Protein AF-A0A956H5C9-F1 (afdb_monomer_lite)

Sequence (224 aa):
MRGRDSRRGVPPVPVLVIAGLATFASACREDPPAQTYDLEALRDPATCAECHPKHYREWLGSMHAYAGEDPVFRAMNQKGQRETEGELGDFCVSCHAPVALALGLTEDLPLKDLDAIYVTETKRSEDTAAAVVAITGIEPTHYPPKDVDGLVARLRRKAGSVSLVVGHSNTIPPLLQGLGVKEAVTIDESAYGDLWVVQAKSDGTATLERRRFGESIERFDPGK

Foldseek 3Di:
DDDDDDDDDDDDDPPPPPPPPPPPPPVVPPPPPDDDDDVVCVVPLVSVCVPPVPVSVVCVPDCLVCLVVDPVLLVVVLVVCVVVVNPCPCVSCCRNVVVCVVLVLPPPDPLVQADAEEFEPDPVRCSVCVSSCSNNVHDYDYDHLVPLLVVLVVVVVPPPGHYHYRHAQVRVQVNCVQLAEPDRDGDDNPDDQKDWDWDRDPVSHIDTDIDGSSRPPPDPPVDD

Structure (mmCIF, N/CA/C/O backbone):
data_AF-A0A956H5C9-F1
#
_entry.id   AF-A0A956H5C9-F1
#
loop_
_atom_site.group_PDB
_atom_site.id
_atom_site.type_symbol
_atom_site.label_atom_id
_atom_site.label_alt_id
_atom_site.label_comp_id
_atom_site.label_asym_id
_atom_site.label_entity_id
_atom_site.label_seq_id
_atom_site.pdbx_PDB_ins_code
_atom_site.Cartn_x
_atom_site.Cartn_y
_atom_site.Cartn_z
_atom_site.occupancy
_atom_site.B_iso_or_equiv
_atom_site.auth_seq_id
_atom_site.auth_comp_id
_atom_site.auth_asym_id
_atom_site.auth_atom_id
_atom_site.pdbx_PDB_model_num
ATOM 1 N N . MET A 1 1 ? 91.504 -59.140 -18.288 1.00 37.91 1 MET A N 1
ATOM 2 C CA . MET A 1 1 ? 91.878 -58.001 -19.160 1.00 37.91 1 MET A CA 1
ATOM 3 C C . MET A 1 1 ? 91.422 -56.713 -18.488 1.00 37.91 1 MET A C 1
ATOM 5 O O . MET A 1 1 ? 90.282 -56.702 -18.065 1.00 37.91 1 MET A O 1
ATOM 9 N N . ARG A 1 2 ? 92.336 -55.728 -18.372 1.00 42.56 2 ARG A N 1
ATOM 10 C CA . ARG A 1 2 ? 92.177 -54.253 -18.236 1.00 42.56 2 ARG A CA 1
ATOM 11 C C . ARG A 1 2 ? 90.963 -53.730 -17.435 1.00 42.56 2 ARG A C 1
ATOM 13 O O . ARG A 1 2 ? 89.838 -54.029 -17.772 1.00 42.56 2 ARG A O 1
ATOM 20 N N . GLY A 1 3 ? 91.078 -52.849 -16.452 1.00 38.62 3 GLY A N 1
ATOM 21 C CA . GLY A 1 3 ? 92.172 -51.996 -16.017 1.00 38.62 3 GLY A CA 1
ATOM 22 C C . GLY A 1 3 ? 91.580 -50.889 -15.135 1.00 38.62 3 GLY A C 1
ATOM 23 O O . GLY A 1 3 ? 90.517 -50.367 -15.437 1.00 38.62 3 GLY A O 1
ATOM 24 N N . ARG A 1 4 ? 92.259 -50.624 -14.015 1.00 46.62 4 ARG A N 1
ATOM 25 C CA . ARG A 1 4 ? 92.519 -49.317 -13.387 1.00 46.62 4 ARG A CA 1
ATOM 26 C C . ARG A 1 4 ? 91.750 -48.128 -14.012 1.00 46.62 4 ARG A C 1
ATOM 28 O O . ARG A 1 4 ? 92.046 -47.807 -15.153 1.00 46.62 4 ARG A O 1
ATOM 35 N N . ASP A 1 5 ? 90.933 -47.398 -13.244 1.00 50.38 5 ASP A N 1
ATOM 36 C CA . ASP A 1 5 ? 91.304 -46.006 -12.946 1.00 50.38 5 ASP A CA 1
ATOM 37 C C . ASP A 1 5 ? 90.595 -45.374 -11.731 1.00 50.38 5 ASP A C 1
ATOM 39 O O . ASP A 1 5 ? 89.395 -45.488 -11.503 1.00 50.38 5 ASP A O 1
ATOM 43 N N . SER A 1 6 ? 91.466 -44.722 -10.972 1.00 56.16 6 SER A N 1
ATOM 44 C CA . SER A 1 6 ? 91.393 -43.673 -9.966 1.00 56.16 6 SER A CA 1
ATOM 45 C C . SER A 1 6 ? 90.049 -43.084 -9.546 1.00 56.16 6 SER A C 1
ATOM 47 O O . SER A 1 6 ? 89.407 -42.300 -10.241 1.00 56.16 6 SER A O 1
ATOM 49 N N . ARG A 1 7 ? 89.813 -43.256 -8.242 1.00 52.59 7 ARG A N 1
ATOM 50 C CA . ARG A 1 7 ? 89.250 -42.228 -7.365 1.00 52.59 7 ARG A CA 1
ATOM 51 C C . ARG A 1 7 ? 90.015 -40.912 -7.572 1.00 52.59 7 ARG A C 1
ATOM 53 O O . ARG A 1 7 ? 91.171 -40.806 -7.168 1.00 52.59 7 ARG A O 1
ATOM 60 N N . ARG A 1 8 ? 89.376 -39.900 -8.157 1.00 56.25 8 ARG A N 1
ATOM 61 C CA . ARG A 1 8 ? 89.769 -38.499 -7.959 1.00 56.25 8 ARG A CA 1
ATOM 62 C C . ARG A 1 8 ? 88.763 -37.886 -6.999 1.00 56.25 8 ARG A C 1
ATOM 64 O O . ARG A 1 8 ? 87.633 -37.599 -7.375 1.00 56.25 8 ARG A O 1
ATOM 71 N N . GLY A 1 9 ? 89.178 -37.770 -5.739 1.00 47.31 9 GLY A N 1
ATOM 72 C CA . GLY A 1 9 ? 88.477 -36.971 -4.747 1.00 47.31 9 GLY A CA 1
ATOM 73 C C . GLY A 1 9 ? 88.513 -35.515 -5.188 1.00 47.31 9 GLY A C 1
ATOM 74 O O . GLY A 1 9 ? 89.578 -34.904 -5.229 1.00 47.31 9 GLY A O 1
ATOM 75 N N . VAL A 1 10 ? 87.353 -34.984 -5.553 1.00 53.28 10 VAL A N 1
ATOM 76 C CA . VAL A 1 10 ? 87.144 -33.541 -5.626 1.00 53.28 10 VAL A CA 1
ATOM 77 C C . VAL A 1 10 ? 87.078 -33.055 -4.172 1.00 53.28 10 VAL A C 1
ATOM 79 O O . VAL A 1 10 ? 86.303 -33.625 -3.399 1.00 53.28 10 VAL A O 1
ATOM 82 N N . PRO A 1 11 ? 87.907 -32.083 -3.750 1.00 54.38 11 PRO A N 1
ATOM 83 C CA . PRO A 1 11 ? 87.802 -31.526 -2.405 1.00 54.38 11 PRO A CA 1
ATOM 84 C C . PRO A 1 11 ? 86.411 -30.899 -2.231 1.00 54.38 11 PRO A C 1
ATOM 86 O O . PRO A 1 11 ? 85.902 -30.309 -3.188 1.00 54.38 11 PRO A O 1
ATOM 89 N N . PRO A 1 12 ? 85.772 -31.005 -1.051 1.00 49.09 12 PRO A N 1
ATOM 90 C CA . PRO A 1 12 ? 84.507 -30.327 -0.830 1.00 49.09 12 PRO A CA 1
ATOM 91 C C . PRO A 1 12 ? 84.744 -28.822 -0.975 1.00 49.09 12 PRO A C 1
ATOM 93 O O . PRO A 1 12 ? 85.471 -28.213 -0.191 1.00 49.09 12 PRO A O 1
ATOM 96 N N . VAL A 1 13 ? 84.155 -28.232 -2.016 1.00 45.91 13 VAL A N 1
ATOM 97 C CA . VAL A 1 13 ? 83.988 -26.782 -2.117 1.00 45.91 13 VAL A CA 1
ATOM 98 C C . VAL A 1 13 ? 83.245 -26.354 -0.849 1.00 45.91 13 VAL A C 1
ATOM 100 O O . VAL A 1 13 ? 82.259 -27.013 -0.502 1.00 45.91 13 VAL A O 1
ATOM 103 N N . PRO A 1 14 ? 83.685 -25.311 -0.125 1.00 41.19 14 PRO A N 1
ATOM 104 C CA . PRO A 1 14 ? 82.928 -24.829 1.015 1.00 41.19 14 PRO A CA 1
ATOM 105 C C . PRO A 1 14 ? 81.574 -24.356 0.486 1.00 41.19 14 PRO A C 1
ATOM 107 O O . PRO A 1 14 ? 81.481 -23.343 -0.205 1.00 41.19 14 PRO A O 1
ATOM 110 N N . VAL A 1 15 ? 80.521 -25.123 0.771 1.00 41.62 15 VAL A N 1
ATOM 111 C CA . VAL A 1 15 ? 79.151 -24.657 0.592 1.00 41.62 15 VAL A CA 1
ATOM 112 C C . VAL A 1 15 ? 78.968 -23.568 1.636 1.00 41.62 15 VAL A C 1
ATOM 114 O O . VAL A 1 15 ? 78.729 -23.836 2.812 1.00 41.62 15 VAL A O 1
ATOM 117 N N . LEU A 1 16 ? 79.153 -22.325 1.205 1.00 36.00 16 LEU A N 1
ATOM 118 C CA . LEU A 1 16 ? 78.705 -21.159 1.936 1.00 36.00 16 LEU A CA 1
ATOM 119 C C . LEU A 1 16 ? 77.176 -21.229 1.961 1.00 36.00 16 LEU A C 1
ATOM 121 O O . LEU A 1 16 ? 76.504 -20.777 1.035 1.00 36.00 16 LEU A O 1
ATOM 125 N N . VAL A 1 17 ? 76.622 -21.848 3.003 1.00 38.56 17 VAL A N 1
ATOM 126 C CA . VAL A 1 17 ? 75.205 -21.708 3.329 1.00 38.56 17 VAL A CA 1
ATOM 127 C C . VAL A 1 17 ? 75.039 -20.274 3.808 1.00 38.56 17 VAL A C 1
ATOM 129 O O . VAL A 1 17 ? 75.209 -19.968 4.986 1.00 38.56 17 VAL A O 1
ATOM 132 N N . ILE A 1 18 ? 74.744 -19.369 2.877 1.00 41.78 18 ILE A N 1
ATOM 133 C CA . ILE A 1 18 ? 74.105 -18.113 3.238 1.00 41.78 18 ILE A CA 1
ATOM 134 C C . ILE A 1 18 ? 72.729 -18.537 3.737 1.00 41.78 18 ILE A C 1
ATOM 136 O O . ILE A 1 18 ? 71.818 -18.785 2.947 1.00 41.78 18 ILE A O 1
ATOM 140 N N . ALA A 1 19 ? 72.592 -18.677 5.054 1.00 44.44 19 ALA A N 1
ATOM 141 C CA . ALA A 1 19 ? 71.299 -18.618 5.706 1.00 44.44 19 ALA A CA 1
ATOM 142 C C . ALA A 1 19 ? 70.790 -17.189 5.502 1.00 44.44 19 ALA A C 1
ATOM 144 O O . ALA A 1 19 ? 70.877 -16.334 6.379 1.00 44.44 19 ALA A O 1
ATOM 145 N N . GLY A 1 20 ? 70.311 -16.909 4.290 1.00 39.03 20 GLY A N 1
ATOM 146 C CA . GLY A 1 20 ? 69.354 -15.851 4.099 1.00 39.03 20 GLY A CA 1
ATOM 147 C C . GLY A 1 20 ? 68.189 -16.271 4.965 1.00 39.03 20 GLY A C 1
ATOM 148 O O . GLY A 1 20 ? 67.493 -17.232 4.637 1.00 39.03 20 GLY A O 1
ATOM 149 N N . LEU A 1 21 ? 68.022 -15.594 6.100 1.00 49.75 21 LEU A N 1
ATOM 150 C CA . LEU A 1 21 ? 66.717 -15.470 6.713 1.00 49.75 21 LEU A CA 1
ATOM 151 C C . LEU A 1 21 ? 65.856 -14.837 5.614 1.00 49.75 21 LEU A C 1
ATOM 153 O O . LEU A 1 21 ? 65.756 -13.619 5.500 1.00 49.75 21 LEU A O 1
ATOM 157 N N . ALA A 1 22 ? 65.308 -15.672 4.729 1.00 45.28 22 ALA A N 1
ATOM 158 C CA . ALA A 1 22 ? 64.101 -15.341 4.025 1.00 45.28 22 ALA A CA 1
ATOM 159 C C . ALA A 1 22 ? 63.103 -15.214 5.161 1.00 45.28 22 ALA A C 1
ATOM 161 O O . ALA A 1 22 ? 62.527 -16.194 5.636 1.00 45.28 22 ALA A O 1
ATOM 162 N N . THR A 1 23 ? 62.995 -13.995 5.676 1.00 47.38 23 THR A N 1
ATOM 163 C CA . THR A 1 23 ? 61.780 -13.528 6.289 1.00 47.38 23 THR A CA 1
ATOM 164 C C . THR A 1 23 ? 60.716 -13.801 5.239 1.00 47.38 23 THR A C 1
ATOM 166 O O . THR A 1 23 ? 60.422 -12.982 4.373 1.00 47.38 23 THR A O 1
ATOM 169 N N . PHE A 1 24 ? 60.116 -14.988 5.311 1.00 49.75 24 PHE A N 1
ATOM 170 C CA . PHE A 1 24 ? 58.709 -15.121 5.024 1.00 49.75 24 PHE A CA 1
ATOM 171 C C . PHE A 1 24 ? 58.045 -14.226 6.067 1.00 49.75 24 PHE A C 1
ATOM 173 O O . PHE A 1 24 ? 57.535 -14.678 7.088 1.00 49.75 24 PHE A O 1
ATOM 180 N N . ALA A 1 25 ? 58.097 -12.913 5.820 1.00 49.56 25 ALA A N 1
ATOM 181 C CA . ALA A 1 25 ? 56.977 -12.072 6.115 1.00 49.56 25 ALA A CA 1
ATOM 182 C C . ALA A 1 25 ? 55.847 -12.776 5.374 1.00 49.56 25 ALA A C 1
ATOM 184 O O . ALA A 1 25 ? 55.668 -12.620 4.166 1.00 49.56 25 ALA A O 1
ATOM 185 N N . SER A 1 26 ? 55.152 -13.653 6.098 1.00 56.75 26 SER A N 1
ATOM 186 C CA . SER A 1 26 ? 53.736 -13.832 5.894 1.00 56.75 26 SER A CA 1
ATOM 187 C C . SER A 1 26 ? 53.207 -12.415 5.993 1.00 56.75 26 SER A C 1
ATOM 189 O O . SER A 1 26 ? 52.931 -11.921 7.082 1.00 56.75 26 SER A O 1
ATOM 191 N N . ALA A 1 27 ? 53.224 -11.703 4.866 1.00 53.88 27 ALA A N 1
ATOM 192 C CA . ALA A 1 27 ? 52.379 -10.562 4.682 1.00 53.88 27 ALA A CA 1
ATOM 193 C C . ALA A 1 27 ? 51.013 -11.176 4.913 1.00 53.88 27 ALA A C 1
ATOM 195 O O . ALA A 1 27 ? 50.514 -11.919 4.065 1.00 53.88 27 ALA A O 1
ATOM 196 N N . CYS A 1 28 ? 50.499 -11.007 6.131 1.00 51.31 28 CYS A N 1
ATOM 197 C CA . CYS A 1 28 ? 49.092 -11.147 6.390 1.00 51.31 28 CYS A CA 1
ATOM 198 C C . CYS A 1 28 ? 48.473 -10.293 5.293 1.00 51.31 28 CYS A C 1
ATOM 200 O O . CYS A 1 28 ? 48.598 -9.070 5.318 1.00 51.31 28 CYS A O 1
ATOM 202 N N . ARG A 1 29 ? 47.953 -10.938 4.244 1.00 56.44 29 ARG A N 1
ATOM 203 C CA . ARG A 1 29 ? 46.980 -10.269 3.406 1.00 56.44 29 ARG A CA 1
ATOM 204 C C . ARG A 1 29 ? 45.884 -9.975 4.400 1.00 56.44 29 ARG A C 1
ATOM 206 O O . ARG A 1 29 ? 45.246 -10.903 4.884 1.00 56.44 29 ARG A O 1
ATOM 213 N N . GLU A 1 30 ? 45.794 -8.717 4.807 1.00 58.41 30 GLU A N 1
ATOM 214 C CA . GLU A 1 30 ? 44.562 -8.223 5.380 1.00 58.41 30 GLU A CA 1
ATOM 215 C C . GLU A 1 30 ? 43.504 -8.614 4.358 1.00 58.41 30 GLU A C 1
ATOM 217 O O . GLU A 1 30 ? 43.587 -8.219 3.187 1.00 58.41 30 GLU A O 1
ATOM 222 N N . ASP A 1 31 ? 42.607 -9.515 4.761 1.00 57.94 31 ASP A N 1
ATOM 223 C CA . ASP A 1 31 ? 41.421 -9.764 3.967 1.00 57.94 31 ASP A CA 1
ATOM 224 C C . ASP A 1 31 ? 40.807 -8.387 3.702 1.00 57.94 31 ASP A C 1
ATOM 226 O O . ASP A 1 31 ? 40.751 -7.560 4.626 1.00 57.94 31 ASP A O 1
ATOM 230 N N . PRO A 1 32 ? 40.437 -8.083 2.446 1.00 59.91 32 PRO A N 1
ATOM 231 C CA . PRO A 1 32 ? 39.802 -6.813 2.152 1.00 59.91 32 PRO A CA 1
ATOM 232 C C . PRO A 1 32 ? 38.651 -6.627 3.145 1.00 59.91 32 PRO A C 1
ATOM 234 O O . PRO A 1 32 ? 37.965 -7.609 3.454 1.00 59.91 32 PRO A O 1
ATOM 237 N N . PRO A 1 33 ? 38.468 -5.410 3.690 1.00 59.25 33 PRO A N 1
ATOM 238 C CA . PRO A 1 33 ? 37.453 -5.173 4.701 1.00 59.25 33 PRO A CA 1
ATOM 239 C C . PRO A 1 33 ? 36.128 -5.732 4.192 1.00 59.25 33 PRO A C 1
ATOM 241 O O . PRO A 1 33 ? 35.731 -5.440 3.060 1.00 59.25 33 PRO A O 1
ATOM 244 N N . ALA A 1 34 ? 35.496 -6.586 5.003 1.00 60.66 34 ALA A N 1
ATOM 245 C CA . ALA A 1 34 ? 34.201 -7.151 4.667 1.00 60.66 34 ALA A CA 1
ATOM 246 C C . ALA A 1 34 ? 33.278 -5.997 4.273 1.00 60.66 34 ALA A C 1
ATOM 248 O O . ALA A 1 34 ? 33.164 -5.021 5.017 1.00 60.66 34 ALA A O 1
ATOM 249 N N . GLN A 1 35 ? 32.679 -6.074 3.085 1.00 62.09 35 GLN A N 1
ATOM 250 C CA . GLN A 1 35 ? 31.743 -5.043 2.670 1.00 62.09 35 GLN A CA 1
ATOM 251 C C . GLN A 1 35 ? 30.555 -5.066 3.627 1.00 62.09 35 GLN A C 1
ATOM 253 O O . GLN A 1 35 ? 29.806 -6.038 3.703 1.00 62.09 35 GLN A O 1
ATOM 258 N N . THR A 1 36 ? 30.439 -4.001 4.410 1.00 60.41 36 THR A N 1
ATOM 259 C CA . THR A 1 36 ? 29.330 -3.784 5.326 1.00 60.41 36 THR A CA 1
ATOM 260 C C . THR A 1 36 ? 28.266 -3.002 4.579 1.00 60.41 36 THR A C 1
ATOM 262 O O . THR A 1 36 ? 28.460 -1.824 4.279 1.00 60.41 36 THR A O 1
ATOM 265 N N . TYR A 1 37 ? 27.158 -3.661 4.274 1.00 61.75 37 TYR A N 1
ATOM 266 C CA . TYR A 1 37 ? 25.945 -2.999 3.819 1.00 61.75 37 TYR A CA 1
ATOM 267 C C . TYR A 1 37 ? 25.136 -2.561 5.040 1.00 61.75 37 TYR A C 1
ATOM 269 O O . TYR A 1 37 ? 25.151 -3.240 6.073 1.00 61.75 37 TYR A O 1
ATOM 277 N N . ASP A 1 38 ? 24.446 -1.427 4.940 1.00 66.06 38 ASP A N 1
ATOM 278 C CA . ASP A 1 38 ? 23.389 -1.133 5.900 1.00 66.06 38 ASP A CA 1
ATOM 279 C C . ASP A 1 38 ? 22.191 -2.073 5.662 1.00 66.06 38 ASP A C 1
ATOM 281 O O . ASP A 1 38 ? 22.095 -2.767 4.644 1.00 66.06 38 ASP A O 1
ATOM 285 N N . LEU A 1 39 ? 21.288 -2.147 6.640 1.00 57.81 39 LEU A N 1
ATOM 286 C CA . LEU A 1 39 ? 20.108 -3.010 6.544 1.00 57.81 39 LEU A CA 1
ATOM 287 C C . LEU A 1 39 ? 19.220 -2.653 5.345 1.00 57.81 39 LEU A C 1
ATOM 289 O O . LEU A 1 39 ? 18.546 -3.537 4.828 1.00 57.81 39 LEU A O 1
ATOM 293 N N . GLU A 1 40 ? 19.232 -1.396 4.897 1.00 60.69 40 GLU A N 1
ATOM 294 C CA . GLU A 1 40 ? 18.451 -0.944 3.746 1.00 60.69 40 GLU A CA 1
ATOM 295 C C . GLU A 1 40 ? 18.981 -1.523 2.441 1.00 60.69 40 GLU A C 1
ATOM 297 O O . GLU A 1 40 ? 18.225 -2.090 1.654 1.00 60.69 40 GLU A O 1
ATOM 302 N N . ALA A 1 41 ? 20.292 -1.480 2.236 1.00 62.88 41 ALA A N 1
ATOM 303 C CA . ALA A 1 41 ? 20.913 -2.072 1.068 1.00 62.88 41 ALA A CA 1
ATOM 304 C C . ALA A 1 41 ? 20.694 -3.594 1.017 1.00 62.88 41 ALA A C 1
ATOM 306 O O . ALA A 1 41 ? 20.566 -4.153 -0.067 1.00 62.88 41 ALA A O 1
ATOM 307 N N . LEU A 1 42 ? 20.560 -4.271 2.163 1.00 64.50 42 LEU A N 1
ATOM 308 C CA . LEU A 1 42 ? 20.265 -5.709 2.226 1.00 64.50 42 LEU A CA 1
ATOM 309 C C . LEU A 1 42 ? 18.790 -6.072 1.971 1.00 64.50 42 LEU A C 1
ATOM 311 O O . LEU A 1 42 ? 18.477 -7.258 1.855 1.00 64.50 42 LEU A O 1
ATOM 315 N N . ARG A 1 43 ? 17.883 -5.090 1.881 1.00 65.06 43 ARG A N 1
ATOM 316 C CA . ARG A 1 43 ? 16.463 -5.316 1.555 1.00 65.06 43 ARG A CA 1
ATOM 317 C C . ARG A 1 43 ? 16.211 -5.464 0.061 1.00 65.06 43 ARG A C 1
ATOM 319 O O . ARG A 1 43 ? 15.228 -6.099 -0.311 1.00 65.06 43 ARG A O 1
ATOM 326 N N . ASP A 1 44 ? 17.076 -4.906 -0.785 1.00 73.50 44 ASP A N 1
ATOM 327 C CA . ASP A 1 44 ? 17.044 -5.183 -2.218 1.00 73.50 44 ASP A CA 1
ATOM 328 C C . ASP A 1 44 ? 17.784 -6.503 -2.491 1.00 73.50 44 ASP A C 1
ATOM 330 O O . ASP A 1 44 ? 19.009 -6.570 -2.345 1.00 73.50 44 ASP A O 1
ATOM 334 N N . PRO A 1 45 ? 17.088 -7.576 -2.907 1.00 72.88 45 PRO A N 1
ATOM 335 C CA . PRO A 1 45 ? 17.753 -8.832 -3.219 1.00 72.88 45 PRO A CA 1
ATOM 336 C C . PRO A 1 45 ? 18.741 -8.700 -4.392 1.00 72.88 45 PRO A C 1
ATOM 338 O O . PRO A 1 45 ? 19.634 -9.540 -4.514 1.00 72.88 45 PRO A O 1
ATOM 341 N N . ALA A 1 46 ? 18.640 -7.665 -5.239 1.00 81.00 46 ALA A N 1
ATOM 342 C CA . ALA A 1 46 ? 19.630 -7.385 -6.279 1.00 81.00 46 ALA A CA 1
ATOM 343 C C . ALA A 1 46 ? 21.010 -7.029 -5.698 1.00 81.00 46 ALA A C 1
ATOM 345 O O . ALA A 1 46 ? 22.020 -7.398 -6.299 1.00 81.00 46 ALA A O 1
ATOM 346 N N . THR A 1 47 ? 21.080 -6.441 -4.498 1.00 82.06 47 THR A N 1
ATOM 347 C CA . THR A 1 47 ? 22.341 -6.206 -3.772 1.00 82.06 47 THR A CA 1
ATOM 348 C C . THR A 1 47 ? 23.085 -7.516 -3.519 1.00 82.06 47 THR A C 1
ATOM 350 O O . THR A 1 47 ? 24.308 -7.594 -3.639 1.00 82.06 47 THR A O 1
ATOM 353 N N . CYS A 1 48 ? 22.360 -8.609 -3.257 1.00 76.94 48 CYS A N 1
ATOM 354 C CA . CYS A 1 48 ? 22.967 -9.927 -3.083 1.00 76.94 48 CYS A CA 1
ATOM 355 C C . CYS A 1 48 ? 23.673 -10.422 -4.356 1.00 76.94 48 CYS A C 1
ATOM 357 O O . CYS A 1 48 ? 24.579 -11.252 -4.266 1.00 76.94 48 CYS A O 1
ATOM 359 N N . ALA A 1 49 ? 23.293 -9.937 -5.542 1.00 81.88 49 ALA A N 1
ATOM 360 C CA . ALA A 1 49 ? 23.912 -10.325 -6.805 1.00 81.88 49 ALA A CA 1
ATOM 361 C C . ALA A 1 49 ? 25.329 -9.756 -6.982 1.00 81.88 49 ALA A C 1
ATOM 363 O O . ALA A 1 49 ? 26.101 -10.326 -7.755 1.00 81.88 49 ALA A O 1
ATOM 364 N N . GLU A 1 50 ? 25.687 -8.691 -6.256 1.00 84.12 50 GLU A N 1
ATOM 365 C CA . GLU A 1 50 ? 27.017 -8.070 -6.307 1.00 84.12 50 GLU A CA 1
ATOM 366 C C . GLU A 1 50 ? 28.106 -9.039 -5.819 1.00 84.12 50 GLU A C 1
ATOM 368 O O . GLU A 1 50 ? 29.149 -9.184 -6.457 1.00 84.12 50 GLU A O 1
ATOM 373 N N . CYS A 1 51 ? 27.818 -9.780 -4.742 1.00 81.81 51 CYS A N 1
ATOM 374 C CA . CYS A 1 51 ? 28.728 -10.769 -4.151 1.00 81.81 51 CYS A CA 1
ATOM 375 C C . CYS A 1 51 ? 28.338 -12.227 -4.464 1.00 81.81 51 CYS A C 1
ATOM 377 O O . CYS A 1 51 ? 29.202 -13.103 -4.557 1.00 81.81 51 CYS A O 1
ATOM 379 N N . HIS A 1 52 ? 27.047 -12.520 -4.657 1.00 84.94 52 HIS A N 1
ATOM 380 C CA . HIS A 1 52 ? 26.514 -13.878 -4.827 1.00 84.94 52 HIS A CA 1
ATOM 381 C C . HIS A 1 52 ? 25.624 -14.038 -6.081 1.00 84.94 52 HIS A C 1
ATOM 383 O O . HIS A 1 52 ? 24.486 -14.508 -5.992 1.00 84.94 52 HIS A O 1
ATOM 389 N N . PRO A 1 53 ? 26.142 -13.768 -7.296 1.00 79.81 53 PRO A N 1
ATOM 390 C CA . PRO A 1 53 ? 25.349 -13.742 -8.535 1.00 79.81 53 PRO A CA 1
ATOM 391 C C . PRO A 1 53 ? 24.786 -15.106 -8.960 1.00 79.81 53 PRO A C 1
ATOM 393 O O . PRO A 1 53 ? 23.857 -15.189 -9.768 1.00 79.81 53 PRO A O 1
ATOM 396 N N . LYS A 1 54 ? 25.374 -16.206 -8.474 1.00 75.38 54 LYS A N 1
ATOM 397 C CA . LYS A 1 54 ? 24.848 -17.558 -8.698 1.00 75.38 54 LYS A CA 1
ATOM 398 C C . LYS A 1 54 ? 23.652 -17.833 -7.784 1.00 75.38 54 LYS A C 1
ATOM 400 O O . LYS A 1 54 ? 22.599 -18.193 -8.295 1.00 75.38 54 LYS A O 1
ATOM 405 N N . HIS A 1 55 ? 23.799 -17.598 -6.479 1.00 72.31 55 HIS A N 1
ATOM 406 C CA . HIS A 1 55 ? 22.728 -17.807 -5.501 1.00 72.31 55 HIS A CA 1
ATOM 407 C C . HIS A 1 55 ? 21.539 -16.891 -5.756 1.00 72.31 55 HIS A C 1
ATOM 409 O O . HIS A 1 55 ? 20.407 -17.356 -5.718 1.00 72.31 55 HIS A O 1
ATOM 415 N N . TYR A 1 56 ? 21.790 -15.628 -6.108 1.00 78.12 56 TYR A N 1
ATOM 416 C CA . TYR A 1 56 ? 20.732 -14.707 -6.504 1.00 78.12 56 TYR A CA 1
ATOM 417 C C . TYR A 1 56 ? 19.915 -15.250 -7.685 1.00 78.12 56 TYR A C 1
ATOM 419 O O . TYR A 1 56 ? 18.695 -15.287 -7.608 1.00 78.12 56 TYR A O 1
ATOM 427 N N . ARG A 1 57 ? 20.562 -15.752 -8.748 1.00 72.19 57 ARG A N 1
ATOM 428 C CA . ARG A 1 57 ? 19.848 -16.346 -9.895 1.00 72.19 57 ARG A CA 1
ATOM 429 C C . ARG A 1 57 ? 19.092 -17.623 -9.542 1.00 72.19 57 ARG A C 1
ATOM 431 O O . ARG A 1 57 ? 17.997 -17.830 -10.052 1.00 72.19 57 ARG A O 1
ATOM 438 N N . GLU A 1 58 ? 19.677 -18.483 -8.713 1.00 61.88 58 GLU A N 1
ATOM 439 C CA . GLU A 1 58 ? 19.028 -19.717 -8.252 1.00 61.88 58 GLU A CA 1
ATOM 440 C C . GLU A 1 58 ? 17.795 -19.409 -7.395 1.00 61.88 58 GLU A C 1
ATOM 442 O O . GLU A 1 58 ? 16.745 -20.016 -7.591 1.00 61.88 58 GLU A O 1
ATOM 447 N N . TRP A 1 59 ? 17.902 -18.430 -6.495 1.00 76.62 59 TRP A N 1
ATOM 448 C CA . TRP A 1 59 ? 16.795 -17.953 -5.677 1.00 76.62 59 TRP A CA 1
ATOM 449 C C . TRP A 1 59 ? 15.715 -17.279 -6.530 1.00 76.62 59 TRP A C 1
ATOM 451 O O . TRP A 1 59 ? 14.563 -17.702 -6.462 1.00 76.62 59 TRP A O 1
ATOM 461 N N . LEU A 1 60 ? 16.091 -16.318 -7.384 1.00 77.38 60 LEU A N 1
ATOM 462 C CA . LEU A 1 60 ? 15.187 -15.577 -8.272 1.00 77.38 60 LEU A CA 1
ATOM 463 C C . LEU A 1 60 ? 14.418 -16.508 -9.218 1.00 77.38 60 LEU A C 1
ATOM 465 O O . LEU A 1 60 ? 13.261 -16.261 -9.520 1.00 77.38 60 LEU A O 1
ATOM 469 N N . GLY A 1 61 ? 15.041 -17.595 -9.679 1.00 67.31 61 GLY A N 1
ATOM 470 C CA . GLY A 1 61 ? 14.391 -18.604 -10.519 1.00 67.31 61 GLY A CA 1
ATOM 471 C C . GLY A 1 61 ? 13.539 -19.625 -9.756 1.00 67.31 61 GLY A C 1
ATOM 472 O O . GLY A 1 61 ? 13.009 -20.548 -10.374 1.00 67.31 61 GLY A O 1
ATOM 473 N N . SER A 1 62 ? 13.433 -19.515 -8.430 1.00 68.88 62 SER A N 1
ATOM 474 C CA . SER A 1 62 ? 12.706 -20.459 -7.582 1.00 68.88 62 SER A CA 1
ATOM 475 C C . SER A 1 62 ? 11.369 -19.897 -7.110 1.00 68.88 62 SER A C 1
ATOM 477 O O . SER A 1 62 ? 11.191 -18.690 -6.974 1.00 68.88 62 SER A O 1
ATOM 479 N N . MET A 1 63 ? 10.451 -20.788 -6.734 1.00 61.06 63 MET A N 1
ATOM 480 C CA . MET A 1 63 ? 9.192 -20.386 -6.098 1.00 61.06 63 MET A CA 1
ATOM 481 C C . MET A 1 63 ? 9.395 -19.679 -4.748 1.00 61.06 63 MET A C 1
ATOM 483 O O . MET A 1 63 ? 8.504 -18.958 -4.316 1.00 61.06 63 MET A O 1
ATOM 487 N N . HIS A 1 64 ? 10.555 -19.836 -4.093 1.00 64.31 64 HIS A N 1
ATOM 488 C CA . HIS A 1 64 ? 10.844 -19.162 -2.823 1.00 64.31 64 HIS A CA 1
ATOM 489 C C . HIS A 1 64 ? 10.961 -17.642 -2.975 1.00 64.31 64 HIS A C 1
ATOM 491 O O . HIS A 1 64 ? 10.555 -16.926 -2.065 1.00 64.31 64 HIS A O 1
ATOM 497 N N . ALA A 1 65 ? 11.461 -17.140 -4.110 1.00 66.94 65 ALA A N 1
ATOM 498 C CA . ALA A 1 65 ? 11.526 -15.698 -4.365 1.00 66.94 65 ALA A CA 1
ATOM 499 C C . ALA A 1 65 ? 10.137 -15.059 -4.508 1.00 66.94 65 ALA A C 1
ATOM 501 O O . ALA A 1 65 ? 9.973 -13.877 -4.232 1.00 66.94 65 ALA A O 1
ATOM 502 N N . TYR A 1 66 ? 9.136 -15.859 -4.882 1.00 66.94 66 TYR A N 1
ATOM 503 C CA . TYR A 1 66 ? 7.761 -15.421 -5.117 1.00 66.94 66 TYR A CA 1
ATOM 504 C C . TYR A 1 66 ? 6.790 -15.906 -4.034 1.00 66.94 66 TYR A C 1
ATOM 506 O O . TYR A 1 66 ? 5.584 -15.710 -4.153 1.00 66.94 66 TYR A O 1
ATOM 514 N N . ALA A 1 67 ? 7.282 -16.547 -2.970 1.00 67.19 67 ALA A N 1
ATOM 515 C CA . ALA A 1 67 ? 6.447 -17.277 -2.016 1.00 67.19 67 ALA A CA 1
ATOM 516 C C . ALA A 1 67 ? 5.456 -16.387 -1.247 1.00 67.19 67 ALA A C 1
ATOM 518 O O . ALA A 1 67 ? 4.408 -16.879 -0.832 1.00 67.19 67 ALA A O 1
ATOM 519 N N . GLY A 1 68 ? 5.774 -15.102 -1.056 1.00 68.19 68 GLY A N 1
ATOM 520 C CA . GLY A 1 68 ? 4.861 -14.112 -0.472 1.00 68.19 68 GLY A CA 1
ATOM 521 C C . GLY A 1 68 ? 3.912 -13.455 -1.486 1.00 68.19 68 GLY A C 1
ATOM 522 O O . GLY A 1 68 ? 2.869 -12.928 -1.100 1.00 68.19 68 GLY A O 1
ATOM 523 N N . GLU A 1 69 ? 4.245 -13.503 -2.778 1.00 65.62 69 GLU A N 1
ATOM 524 C CA . GLU A 1 69 ? 3.473 -12.884 -3.865 1.00 65.62 69 GLU A CA 1
ATOM 525 C C . GLU A 1 69 ? 2.549 -13.874 -4.584 1.00 65.62 69 GLU A C 1
ATOM 527 O O . GLU A 1 69 ? 1.614 -13.459 -5.271 1.00 65.62 69 GLU A O 1
ATOM 532 N N . ASP A 1 70 ? 2.782 -15.175 -4.398 1.00 73.56 70 ASP A N 1
ATOM 533 C CA . ASP A 1 70 ? 2.013 -16.242 -5.022 1.00 73.56 70 ASP A CA 1
ATOM 534 C C . ASP A 1 70 ? 0.503 -16.103 -4.720 1.00 73.56 70 ASP A C 1
ATOM 536 O O . ASP A 1 70 ? 0.088 -16.033 -3.556 1.00 73.56 70 ASP A O 1
ATOM 540 N N . PRO A 1 71 ? -0.359 -16.069 -5.754 1.00 63.59 71 PRO A N 1
ATOM 541 C CA . PRO A 1 71 ? -1.785 -15.814 -5.574 1.00 63.59 71 PRO A CA 1
ATOM 542 C C . PRO A 1 71 ? -2.500 -16.929 -4.800 1.00 63.59 71 PRO A C 1
ATOM 544 O O . PRO A 1 71 ? -3.502 -16.658 -4.134 1.00 63.59 71 PRO A O 1
ATOM 547 N N . VAL A 1 72 ? -1.999 -18.168 -4.848 1.00 74.62 72 VAL A N 1
ATOM 548 C CA . VAL A 1 72 ? -2.564 -19.287 -4.085 1.00 74.62 72 VAL A CA 1
ATOM 549 C C . VAL A 1 72 ? -2.227 -19.123 -2.609 1.00 74.62 72 VAL A C 1
ATOM 551 O O . VAL A 1 72 ? -3.131 -19.194 -1.776 1.00 74.62 72 VAL A O 1
ATOM 554 N N . PHE A 1 73 ? -0.971 -18.821 -2.275 1.00 77.75 73 PHE A N 1
ATOM 555 C CA . PHE A 1 73 ? -0.557 -18.515 -0.908 1.00 77.75 73 PHE A CA 1
ATOM 556 C C . PHE A 1 73 ? -1.385 -17.370 -0.327 1.00 77.75 73 PHE A C 1
ATOM 558 O O . PHE A 1 73 ? -1.940 -17.507 0.764 1.00 77.75 73 PHE A O 1
ATOM 565 N N . ARG A 1 74 ? -1.543 -16.270 -1.072 1.00 74.56 74 ARG A N 1
ATOM 566 C CA . ARG A 1 74 ? -2.333 -15.118 -0.614 1.00 74.56 74 ARG A CA 1
ATOM 567 C C . ARG A 1 74 ? -3.779 -15.509 -0.337 1.00 74.56 74 ARG A C 1
ATOM 569 O O . ARG A 1 74 ? -4.279 -15.208 0.743 1.00 74.56 74 ARG A O 1
ATOM 576 N N . ALA A 1 75 ? -4.427 -16.230 -1.251 1.00 69.00 75 ALA A N 1
ATOM 577 C CA . ALA A 1 75 ? -5.804 -16.685 -1.065 1.00 69.00 75 ALA A CA 1
ATOM 578 C C . ALA A 1 75 ? -5.958 -17.653 0.123 1.00 69.00 75 ALA A C 1
ATOM 580 O O . ALA A 1 75 ? -6.947 -17.580 0.856 1.00 69.00 75 ALA A O 1
ATOM 581 N N . MET A 1 76 ? -4.989 -18.548 0.336 1.00 76.00 76 MET A N 1
ATOM 582 C CA . MET A 1 76 ? -5.006 -19.514 1.438 1.00 76.00 76 MET A CA 1
ATOM 583 C C . MET A 1 76 ? -4.736 -18.859 2.789 1.00 76.00 76 MET A C 1
ATOM 585 O O . MET A 1 76 ? -5.479 -19.127 3.729 1.00 76.00 76 MET A O 1
ATOM 589 N N . ASN A 1 77 ? -3.747 -17.966 2.880 1.00 76.56 77 ASN A N 1
ATOM 590 C CA . ASN A 1 77 ? -3.499 -17.182 4.087 1.00 76.56 77 ASN A CA 1
ATOM 591 C C . ASN A 1 77 ? -4.754 -16.374 4.439 1.00 76.56 77 ASN A C 1
ATOM 593 O O . ASN A 1 77 ? -5.270 -16.475 5.542 1.00 76.56 77 ASN A O 1
ATOM 597 N N . GLN A 1 78 ? -5.337 -15.681 3.458 1.00 74.19 78 GLN A N 1
ATOM 598 C CA . GLN A 1 78 ? -6.571 -14.915 3.625 1.00 74.19 78 GLN A CA 1
ATOM 599 C C . GLN A 1 78 ? -7.746 -15.777 4.111 1.00 74.19 78 GLN A C 1
ATOM 601 O O . GLN A 1 78 ? -8.503 -15.368 4.989 1.00 74.19 78 GLN A O 1
ATOM 606 N N . LYS A 1 79 ? -7.922 -16.974 3.540 1.00 76.00 79 LYS A N 1
ATOM 607 C CA . LYS A 1 79 ? -8.943 -17.928 3.985 1.00 76.00 79 LYS A CA 1
ATOM 608 C C . LYS A 1 79 ? -8.691 -18.379 5.420 1.00 76.00 79 LYS A C 1
ATOM 610 O O . LYS A 1 79 ? -9.634 -18.362 6.200 1.00 76.00 79 LYS A O 1
ATOM 615 N N . GLY A 1 80 ? -7.450 -18.723 5.752 1.00 76.44 80 GLY A N 1
ATOM 616 C CA . GLY A 1 80 ? -7.051 -19.116 7.096 1.00 76.44 80 GLY A CA 1
ATOM 617 C C . GLY A 1 80 ? -7.364 -18.029 8.120 1.00 76.44 80 GLY A C 1
ATOM 618 O O . GLY A 1 80 ? -8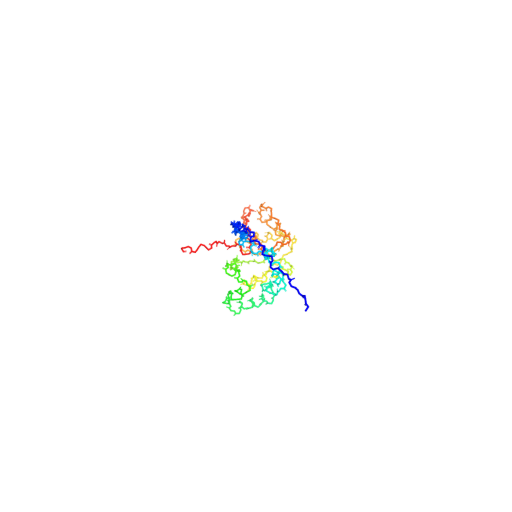.077 -18.304 9.074 1.00 76.44 80 GLY A O 1
ATOM 619 N N . GLN A 1 81 ? -6.966 -16.781 7.854 1.00 80.19 81 GLN A N 1
ATOM 620 C CA . GLN A 1 81 ? -7.280 -15.648 8.733 1.00 80.19 81 GLN A CA 1
ATOM 621 C C . GLN A 1 81 ? -8.791 -15.487 8.958 1.00 80.19 81 GLN A C 1
ATOM 623 O O . GLN A 1 81 ? -9.219 -15.247 10.083 1.00 80.19 81 GLN A O 1
ATOM 628 N N . ARG A 1 82 ? -9.619 -15.652 7.915 1.00 76.38 82 ARG A N 1
ATOM 629 C CA . ARG A 1 82 ? -11.085 -15.575 8.052 1.00 76.38 82 ARG A CA 1
ATOM 630 C C . ARG A 1 82 ? -11.666 -16.716 8.883 1.00 76.38 82 ARG A C 1
ATOM 632 O O . ARG A 1 82 ? -12.580 -16.484 9.661 1.00 76.38 82 ARG A O 1
ATOM 639 N N . GLU A 1 83 ? -11.188 -17.939 8.681 1.00 84.31 83 GLU A N 1
ATOM 640 C CA . GLU A 1 83 ? -11.730 -19.129 9.353 1.00 84.31 83 GLU A CA 1
ATOM 641 C C . GLU A 1 83 ? -11.305 -19.239 10.814 1.00 84.31 83 GLU A C 1
ATOM 643 O O . GLU A 1 83 ? -11.995 -19.886 11.596 1.00 84.31 83 GLU A O 1
ATOM 648 N N . THR A 1 84 ? -10.198 -18.598 11.183 1.00 79.19 84 THR A N 1
ATOM 649 C CA . THR A 1 84 ? -9.699 -18.553 12.560 1.00 79.19 84 THR A CA 1
ATOM 650 C C . THR A 1 84 ? -9.984 -17.223 13.250 1.00 79.19 84 THR A C 1
ATOM 652 O O . THR A 1 84 ? -9.401 -16.967 14.293 1.00 79.19 84 THR A O 1
ATOM 655 N N . GLU A 1 85 ? -10.756 -16.323 12.635 1.00 76.38 85 GLU A N 1
ATOM 656 C CA . GLU A 1 85 ? -11.003 -14.974 13.171 1.00 76.38 85 GLU A CA 1
ATOM 657 C C . GLU A 1 85 ? -9.704 -14.217 13.535 1.00 76.38 85 GLU A C 1
ATOM 659 O O . GLU A 1 85 ? -9.622 -13.495 14.524 1.00 76.38 85 GLU A O 1
ATOM 664 N N . GLY A 1 86 ? -8.655 -14.400 12.728 1.00 69.69 86 GLY A N 1
ATOM 665 C CA . GLY A 1 86 ? -7.339 -13.793 12.938 1.00 69.69 86 GLY A CA 1
ATOM 666 C C . GLY A 1 86 ? -6.413 -14.529 13.914 1.00 69.69 86 GLY A C 1
ATOM 667 O O . GLY A 1 86 ? -5.246 -14.159 14.004 1.00 69.69 86 GLY A O 1
ATOM 668 N N . GLU A 1 87 ? -6.856 -15.595 14.594 1.00 78.12 87 GLU A N 1
ATOM 669 C CA . GLU A 1 87 ? -5.988 -16.378 15.498 1.00 78.12 87 GLU A CA 1
ATOM 670 C C . GLU A 1 87 ? -4.816 -17.068 14.781 1.00 78.12 87 GLU A C 1
ATOM 672 O O . GLU A 1 87 ? -3.799 -17.366 15.407 1.00 78.12 87 GLU A O 1
ATOM 677 N N . LEU A 1 88 ? -4.920 -17.296 13.464 1.00 76.81 88 LEU A N 1
ATOM 678 C CA . LEU A 1 88 ? -3.816 -17.795 12.644 1.00 76.81 88 LEU A CA 1
ATOM 679 C C . LEU A 1 88 ? -2.593 -16.865 12.708 1.00 76.81 88 LEU A C 1
ATOM 681 O O . LEU A 1 88 ? -1.460 -17.347 12.611 1.00 76.81 88 LEU A O 1
ATOM 685 N N . GLY A 1 89 ? -2.819 -15.558 12.885 1.00 76.19 89 GLY A N 1
ATOM 686 C CA . GLY A 1 89 ? -1.782 -14.552 13.092 1.00 76.19 89 GLY A CA 1
ATOM 687 C C . GLY A 1 89 ? -0.657 -14.663 12.069 1.00 76.19 89 GLY A C 1
ATOM 688 O O . GLY A 1 89 ? -0.896 -14.837 10.871 1.00 76.19 89 GLY A O 1
ATOM 689 N N . ASP A 1 90 ? 0.579 -14.638 12.558 1.00 75.81 90 ASP A N 1
ATOM 690 C CA . ASP A 1 90 ? 1.765 -14.646 11.706 1.00 75.81 90 ASP A CA 1
ATOM 691 C C . ASP A 1 90 ? 2.276 -16.040 11.324 1.00 75.81 90 ASP A C 1
ATOM 693 O O . ASP A 1 90 ? 3.343 -16.173 10.721 1.00 75.81 90 ASP A O 1
ATOM 697 N N . PHE A 1 91 ? 1.532 -17.105 11.638 1.00 82.56 91 PHE A N 1
ATOM 698 C CA . PHE A 1 91 ? 1.989 -18.480 11.432 1.00 82.56 91 PHE A CA 1
ATOM 699 C C . PHE A 1 91 ? 2.491 -18.726 10.000 1.00 82.56 91 PHE A C 1
ATOM 701 O O . PHE A 1 91 ? 3.603 -19.216 9.804 1.00 82.56 91 PHE A O 1
ATOM 708 N N . CYS A 1 92 ? 1.722 -18.319 8.987 1.00 77.38 92 CYS A N 1
ATOM 709 C CA . CYS A 1 92 ? 2.101 -18.496 7.585 1.00 77.38 92 CYS A CA 1
ATOM 710 C C . CYS A 1 92 ? 3.250 -17.566 7.154 1.00 77.38 92 CYS A C 1
ATOM 712 O O . CYS A 1 92 ? 4.154 -17.987 6.428 1.00 77.38 92 CYS A O 1
ATOM 714 N N . VAL A 1 93 ? 3.248 -16.308 7.603 1.00 77.56 93 VAL A N 1
ATOM 715 C CA . VAL A 1 93 ? 4.279 -15.325 7.222 1.00 77.56 93 VAL A CA 1
ATOM 716 C C . VAL A 1 93 ? 5.606 -15.557 7.943 1.00 77.56 93 VAL A C 1
ATOM 718 O O . VAL A 1 93 ? 6.646 -15.175 7.417 1.00 77.56 93 VAL A O 1
ATOM 721 N N . SER A 1 94 ? 5.613 -16.301 9.052 1.00 73.19 94 SER A N 1
ATOM 722 C CA . SER A 1 94 ? 6.842 -16.736 9.725 1.00 73.19 94 SER A CA 1
ATOM 723 C C . SER A 1 94 ? 7.779 -17.542 8.830 1.00 73.19 94 SER A C 1
ATOM 725 O O . SER A 1 94 ? 8.992 -17.497 9.016 1.00 73.19 94 SER A O 1
ATOM 727 N N . CYS A 1 95 ? 7.236 -18.236 7.825 1.00 72.44 95 CYS A N 1
ATOM 728 C CA . CYS A 1 95 ? 8.017 -18.972 6.834 1.00 72.44 95 CYS A CA 1
ATOM 729 C C . CYS A 1 95 ? 8.051 -18.287 5.460 1.00 72.44 95 CYS A C 1
ATOM 731 O O . CYS A 1 95 ? 9.040 -18.426 4.747 1.00 72.44 95 CYS A O 1
ATOM 733 N N . HIS A 1 96 ? 7.003 -17.549 5.079 1.00 74.19 96 HIS A N 1
ATOM 734 C CA . HIS A 1 96 ? 6.898 -16.920 3.751 1.00 74.19 96 HIS A CA 1
ATOM 735 C C . HIS A 1 96 ? 7.469 -15.498 3.680 1.00 74.19 96 HIS A C 1
ATOM 737 O O . HIS A 1 96 ? 7.725 -14.990 2.591 1.00 74.19 96 HIS A O 1
ATOM 743 N N . ALA A 1 97 ? 7.692 -14.870 4.830 1.00 70.88 97 ALA A N 1
ATOM 744 C CA . ALA A 1 97 ? 8.336 -13.573 4.974 1.00 70.88 97 ALA A CA 1
ATOM 745 C C . ALA A 1 97 ? 9.139 -13.511 6.297 1.00 70.88 97 ALA A C 1
ATOM 747 O O . ALA A 1 97 ? 8.951 -12.585 7.085 1.00 70.88 97 ALA A O 1
ATOM 748 N N . PRO A 1 98 ? 10.045 -14.477 6.568 1.00 58.91 98 PRO A N 1
ATOM 749 C CA . PRO A 1 98 ? 10.688 -14.647 7.877 1.00 58.91 98 PRO A CA 1
ATOM 750 C C . PRO A 1 98 ? 11.487 -13.418 8.306 1.00 58.91 98 PRO A C 1
ATOM 752 O O . PRO A 1 98 ? 11.507 -13.067 9.480 1.00 58.91 98 PRO A O 1
ATOM 755 N N . VAL A 1 99 ? 12.128 -12.745 7.347 1.00 60.59 99 VAL A N 1
ATOM 756 C CA . VAL A 1 99 ? 12.880 -11.513 7.599 1.00 60.59 99 VAL A CA 1
ATOM 757 C C . VAL A 1 99 ? 11.931 -10.372 7.951 1.00 60.59 99 VAL A C 1
ATOM 759 O O . VAL A 1 99 ? 12.192 -9.647 8.900 1.00 60.59 99 VAL A O 1
ATOM 762 N N . ALA A 1 100 ? 10.807 -10.240 7.245 1.00 59.81 100 ALA A N 1
ATOM 763 C CA . ALA A 1 100 ? 9.810 -9.218 7.550 1.00 59.81 100 ALA A CA 1
ATOM 764 C C . ALA A 1 100 ? 9.179 -9.448 8.932 1.00 59.81 100 ALA A C 1
ATOM 766 O O . ALA A 1 100 ? 9.081 -8.501 9.703 1.00 59.81 100 ALA A O 1
ATOM 767 N N . LEU A 1 101 ? 8.850 -10.697 9.286 1.00 57.34 101 LEU A N 1
ATOM 768 C CA . LEU A 1 101 ? 8.334 -11.030 10.615 1.00 57.34 101 LEU A CA 1
ATOM 769 C C . LEU A 1 101 ? 9.372 -10.776 11.717 1.00 57.34 101 LEU A C 1
ATOM 771 O O . LEU A 1 101 ? 9.065 -10.135 12.716 1.00 57.34 101 LEU A O 1
ATOM 775 N N . ALA A 1 102 ? 10.613 -11.239 11.536 1.00 51.66 102 ALA A N 1
ATOM 776 C CA . ALA A 1 102 ? 11.687 -11.038 12.513 1.00 51.66 102 ALA A CA 1
ATOM 777 C C . ALA A 1 102 ? 12.016 -9.553 12.737 1.00 51.66 102 ALA A C 1
ATOM 779 O O . ALA A 1 102 ? 12.533 -9.188 13.791 1.00 51.66 102 ALA A O 1
ATOM 780 N N . LEU A 1 103 ? 11.719 -8.710 11.747 1.00 49.69 103 LEU A N 1
ATOM 781 C CA . LEU A 1 103 ? 11.896 -7.263 11.798 1.00 49.69 103 LEU A CA 1
ATOM 782 C C . LEU A 1 103 ? 10.608 -6.504 12.178 1.00 49.69 103 LEU A C 1
ATOM 784 O O . LEU A 1 103 ? 10.644 -5.278 12.206 1.00 49.69 103 LEU A O 1
ATOM 788 N N . GLY A 1 104 ? 9.496 -7.194 12.469 1.00 51.28 104 GLY A N 1
ATOM 789 C CA . GLY A 1 104 ? 8.222 -6.576 12.867 1.00 51.28 104 GLY A CA 1
ATOM 790 C C . GLY A 1 104 ? 7.506 -5.800 11.754 1.00 51.28 104 GLY A C 1
ATOM 791 O O . GLY A 1 104 ? 6.677 -4.946 12.034 1.00 51.28 104 GLY A O 1
ATOM 792 N N . LEU A 1 105 ? 7.821 -6.078 10.488 1.00 54.88 105 LEU A N 1
ATOM 793 C CA . LEU A 1 105 ? 7.363 -5.321 9.312 1.00 54.88 105 LEU A CA 1
ATOM 794 C C . LEU A 1 105 ? 6.006 -5.799 8.764 1.00 54.88 105 LEU A C 1
ATOM 796 O O . LEU A 1 105 ? 5.644 -5.498 7.627 1.00 54.88 105 LEU A O 1
ATOM 800 N N . THR A 1 106 ? 5.280 -6.614 9.529 1.00 59.84 106 THR A N 1
ATOM 801 C CA . THR A 1 106 ? 3.995 -7.212 9.137 1.00 59.84 106 THR A CA 1
ATOM 802 C C . THR A 1 106 ? 2.777 -6.408 9.617 1.00 59.84 106 THR A C 1
ATOM 804 O O . THR A 1 106 ? 1.661 -6.727 9.211 1.00 59.84 106 THR A O 1
ATOM 807 N N . GLU A 1 107 ? 2.960 -5.339 10.408 1.00 54.91 107 GLU A N 1
ATOM 808 C CA . GLU A 1 107 ? 1.878 -4.677 11.173 1.00 54.91 107 GLU A CA 1
ATOM 809 C C . GLU A 1 107 ? 1.538 -3.220 10.751 1.00 54.91 107 GLU A C 1
ATOM 811 O O . GLU A 1 107 ? 0.713 -2.558 11.377 1.00 54.91 107 GLU A O 1
ATOM 816 N N . ASP A 1 108 ? 2.108 -2.705 9.658 1.00 52.44 108 ASP A N 1
ATOM 817 C CA . ASP A 1 108 ? 2.267 -1.251 9.427 1.00 52.44 108 ASP A CA 1
ATOM 818 C C . ASP A 1 108 ? 1.063 -0.448 8.878 1.00 52.44 108 ASP A C 1
ATOM 820 O O . ASP A 1 108 ? 1.173 0.760 8.640 1.00 52.44 108 ASP A O 1
ATOM 824 N N . LEU A 1 109 ? -0.102 -1.058 8.649 1.00 56.72 109 LEU A N 1
ATOM 825 C CA . LEU A 1 109 ? -1.286 -0.327 8.174 1.00 56.72 109 LEU A CA 1
ATOM 826 C C . LEU A 1 109 ? -2.306 -0.172 9.318 1.00 56.72 109 LEU A C 1
ATOM 828 O O . LEU A 1 109 ? -2.658 -1.182 9.930 1.00 56.72 109 LEU A O 1
ATOM 832 N N . PRO A 1 110 ? -2.860 1.036 9.583 1.00 53.91 110 PRO A N 1
ATOM 833 C CA . PRO A 1 110 ? -3.927 1.249 10.569 1.00 53.91 110 PRO A CA 1
ATOM 834 C C . PRO A 1 110 ? -5.265 0.706 10.040 1.00 53.91 110 PRO A C 1
ATOM 836 O O . PRO A 1 110 ? -6.261 1.414 9.928 1.00 53.91 110 PRO A O 1
ATOM 839 N N . LEU A 1 111 ? -5.287 -0.571 9.655 1.00 59.66 111 LEU A N 1
ATOM 840 C CA . LEU A 1 111 ? -6.407 -1.234 8.995 1.00 59.66 111 LEU A CA 1
ATOM 841 C C . LEU A 1 111 ? -7.665 -1.242 9.861 1.00 59.66 111 LEU A C 1
ATOM 843 O O . LEU A 1 111 ? -8.766 -1.271 9.324 1.00 59.66 111 LEU A O 1
ATOM 847 N N . LYS A 1 112 ? -7.497 -1.188 11.186 1.00 61.12 112 LYS A N 1
ATOM 848 C CA . LYS A 1 112 ? -8.597 -1.146 12.156 1.00 61.12 112 LYS A CA 1
ATOM 849 C C . LYS A 1 112 ? -9.378 0.169 12.125 1.00 61.12 112 LYS A C 1
ATOM 851 O O . LYS A 1 112 ? -10.569 0.146 12.408 1.00 61.12 112 LYS A O 1
ATOM 856 N N . ASP A 1 113 ? -8.728 1.267 11.748 1.00 70.44 113 ASP A N 1
ATOM 857 C CA . ASP A 1 113 ? -9.326 2.608 11.714 1.00 70.44 113 ASP A CA 1
ATOM 858 C C . ASP A 1 113 ? -9.668 3.051 10.283 1.00 70.44 113 ASP A C 1
ATOM 860 O O . ASP A 1 113 ? -10.000 4.210 10.046 1.00 70.44 113 ASP A O 1
ATOM 864 N N . LEU A 1 114 ? -9.545 2.149 9.304 1.00 76.88 114 LEU A N 1
ATOM 865 C CA . LEU A 1 114 ? -9.792 2.455 7.903 1.00 76.88 114 LEU A CA 1
ATOM 866 C C . LEU A 1 114 ? -11.298 2.599 7.641 1.00 76.88 114 LEU A C 1
ATOM 868 O O . LEU A 1 114 ? -12.066 1.688 7.925 1.00 76.88 114 LEU A O 1
ATOM 872 N N . ASP A 1 115 ? -11.720 3.708 7.032 1.00 86.69 115 ASP A N 1
ATOM 873 C CA . ASP A 1 115 ? -13.135 3.967 6.721 1.00 86.69 115 ASP A CA 1
ATOM 874 C C . ASP A 1 115 ? -13.493 3.686 5.256 1.00 86.69 115 ASP A C 1
ATOM 876 O O . ASP A 1 115 ? -14.654 3.450 4.914 1.00 86.69 115 ASP A O 1
ATOM 880 N N . ALA A 1 116 ? -12.517 3.794 4.349 1.00 90.12 116 ALA A N 1
ATOM 881 C CA . ALA A 1 116 ? -12.754 3.665 2.915 1.00 90.12 116 ALA A CA 1
ATOM 882 C C . ALA A 1 116 ? -11.514 3.196 2.148 1.00 90.12 116 ALA A C 1
ATOM 884 O O . ALA A 1 116 ? -10.382 3.568 2.462 1.00 90.12 116 ALA A O 1
ATOM 885 N N . ILE A 1 117 ? -11.757 2.447 1.071 1.00 88.75 117 ILE A N 1
ATOM 886 C CA . ILE A 1 117 ? -10.745 2.017 0.104 1.00 88.75 117 ILE A CA 1
ATOM 887 C C . ILE A 1 117 ? -11.121 2.590 -1.263 1.00 88.75 117 ILE A C 1
ATOM 889 O O . ILE A 1 117 ? -12.253 2.427 -1.713 1.00 88.75 117 ILE A O 1
ATOM 893 N N . TYR A 1 118 ? -10.177 3.243 -1.937 1.00 92.94 118 TYR A N 1
ATOM 894 C CA . TYR A 1 118 ? -10.315 3.706 -3.315 1.00 92.94 118 TYR A CA 1
ATOM 895 C C . TYR A 1 118 ? -9.281 3.024 -4.200 1.00 92.94 118 TYR A C 1
ATOM 897 O O . TYR A 1 118 ? -8.091 3.027 -3.893 1.00 92.94 118 TYR A O 1
ATOM 905 N N . VAL A 1 119 ? -9.725 2.466 -5.320 1.00 88.94 119 VAL A N 1
ATOM 906 C CA . VAL A 1 119 ? -8.881 1.675 -6.225 1.00 88.94 119 VAL A CA 1
ATOM 907 C C . VAL A 1 119 ? -9.117 2.087 -7.667 1.00 88.94 119 VAL A C 1
ATOM 909 O O . VAL A 1 119 ? -10.232 2.423 -8.060 1.00 88.94 119 VAL A O 1
ATOM 912 N N . THR A 1 120 ? -8.071 2.049 -8.482 1.00 85.44 120 THR A N 1
ATOM 913 C CA . THR A 1 120 ? -8.270 2.091 -9.935 1.00 85.44 120 THR A CA 1
ATOM 914 C C . THR A 1 120 ? -8.770 0.738 -10.449 1.00 85.44 120 THR A C 1
ATOM 916 O O . THR A 1 120 ? -8.451 -0.299 -9.875 1.00 85.44 120 THR A O 1
ATOM 919 N N . GLU A 1 121 ? -9.482 0.727 -11.577 1.00 84.69 121 GLU A N 1
ATOM 920 C CA . GLU A 1 121 ? -10.054 -0.476 -12.227 1.00 84.69 121 GLU A CA 1
ATOM 921 C C . GLU A 1 121 ? -9.010 -1.417 -12.867 1.00 84.69 121 GLU A C 1
ATOM 923 O O . GLU A 1 121 ? -9.327 -2.255 -13.708 1.00 84.69 121 GLU A O 1
ATOM 928 N N . THR A 1 122 ? -7.727 -1.259 -12.540 1.00 77.00 122 THR A N 1
ATOM 929 C CA . THR A 1 122 ? -6.702 -2.166 -13.059 1.00 77.00 122 THR A CA 1
ATOM 930 C C . THR A 1 122 ? -6.625 -3.403 -12.182 1.00 77.00 122 THR A C 1
ATOM 932 O O . THR A 1 122 ? -6.541 -3.286 -10.961 1.00 77.00 122 THR A O 1
ATOM 935 N N . LYS A 1 123 ? -6.530 -4.584 -12.801 1.00 69.31 123 LYS A N 1
ATOM 936 C CA . LYS A 1 123 ? -6.415 -5.858 -12.076 1.00 69.31 123 LYS A CA 1
ATOM 937 C C . LYS A 1 123 ? -5.298 -5.855 -11.025 1.00 69.31 123 LYS A C 1
ATOM 939 O O . LYS A 1 123 ? -5.486 -6.355 -9.926 1.00 69.31 123 LYS A O 1
ATOM 944 N N . ARG A 1 124 ? -4.157 -5.223 -11.332 1.00 63.62 124 ARG A N 1
ATOM 945 C CA . ARG A 1 124 ? -3.046 -5.061 -10.377 1.00 63.62 124 ARG A CA 1
ATOM 946 C C . ARG A 1 124 ? -3.434 -4.242 -9.139 1.00 63.62 124 ARG A C 1
ATOM 948 O O . ARG A 1 124 ? -3.034 -4.597 -8.042 1.00 63.62 124 ARG A O 1
ATOM 955 N N . SER A 1 125 ? -4.218 -3.174 -9.297 1.00 74.38 125 SER A N 1
ATOM 956 C CA . SER A 1 125 ? -4.672 -2.345 -8.173 1.00 74.38 125 SER A CA 1
ATOM 957 C C . SER A 1 125 ? -5.745 -3.050 -7.349 1.00 74.38 125 SER A C 1
ATOM 959 O O . SER A 1 125 ? -5.736 -2.935 -6.126 1.00 74.38 125 SER A O 1
ATOM 961 N N . GLU A 1 126 ? -6.617 -3.822 -7.999 1.00 73.25 126 GLU A N 1
ATOM 962 C CA . GLU A 1 126 ? -7.576 -4.701 -7.322 1.00 73.25 126 GLU A CA 1
ATOM 963 C C . GLU A 1 126 ? -6.858 -5.776 -6.498 1.00 73.25 126 GLU A C 1
ATOM 965 O O . GLU A 1 126 ? -7.170 -5.959 -5.324 1.00 73.25 126 GLU A O 1
ATOM 970 N N . ASP A 1 127 ? -5.835 -6.423 -7.062 1.00 62.16 127 ASP A N 1
ATOM 971 C CA . ASP A 1 127 ? -5.049 -7.457 -6.376 1.00 62.16 127 ASP A CA 1
ATOM 972 C C . ASP A 1 127 ? -4.239 -6.902 -5.199 1.00 62.16 127 ASP A C 1
ATOM 974 O O . ASP A 1 127 ? -4.111 -7.556 -4.160 1.00 62.16 127 ASP A O 1
ATOM 978 N N . THR A 1 128 ? -3.721 -5.677 -5.317 1.00 64.38 128 THR A N 1
ATOM 979 C CA . THR A 1 128 ? -3.090 -4.975 -4.194 1.00 64.38 128 THR A CA 1
ATOM 980 C C . THR A 1 128 ? -4.101 -4.694 -3.078 1.00 64.38 128 THR A C 1
ATOM 982 O O . THR A 1 128 ? -3.797 -4.935 -1.910 1.00 64.38 128 THR A O 1
ATOM 985 N N . ALA A 1 129 ? -5.309 -4.234 -3.414 1.00 70.62 129 ALA A N 1
ATOM 986 C CA . ALA A 1 129 ? -6.342 -3.914 -2.430 1.00 70.62 129 ALA A CA 1
ATOM 987 C C . ALA A 1 129 ? -7.016 -5.149 -1.815 1.00 70.62 129 ALA A C 1
ATOM 989 O O . ALA A 1 129 ? -7.483 -5.075 -0.681 1.00 70.62 129 ALA A O 1
ATOM 990 N N . ALA A 1 130 ? -7.038 -6.288 -2.514 1.00 65.81 130 ALA A N 1
ATOM 991 C CA . ALA A 1 130 ? -7.734 -7.502 -2.087 1.00 65.81 130 ALA A CA 1
ATOM 992 C C . ALA A 1 130 ? -7.307 -7.987 -0.693 1.00 65.81 130 ALA A C 1
ATOM 994 O O . ALA A 1 130 ? -8.142 -8.452 0.083 1.00 65.81 130 ALA A O 1
ATOM 995 N N . ALA A 1 131 ? -6.024 -7.839 -0.348 1.00 59.00 131 ALA A N 1
ATOM 996 C CA . ALA A 1 131 ? -5.524 -8.179 0.983 1.00 59.00 131 ALA A CA 1
ATOM 997 C C . ALA A 1 131 ? -6.095 -7.260 2.073 1.00 59.00 131 ALA A C 1
ATOM 999 O O . ALA A 1 131 ? -6.420 -7.726 3.157 1.00 59.00 131 ALA A O 1
ATOM 1000 N N . VAL A 1 132 ? -6.277 -5.972 1.776 1.00 63.44 132 VAL A N 1
ATOM 1001 C CA . VAL A 1 132 ? -6.871 -5.014 2.714 1.00 63.44 132 VAL A CA 1
ATOM 1002 C C . VAL A 1 132 ? -8.368 -5.278 2.871 1.00 63.44 132 VAL A C 1
ATOM 1004 O O . VAL A 1 132 ? -8.846 -5.378 3.996 1.00 63.44 132 VAL A O 1
ATOM 1007 N N . VAL A 1 133 ? -9.088 -5.499 1.766 1.00 70.00 133 VAL A N 1
ATOM 1008 C CA . VAL A 1 133 ? -10.519 -5.869 1.766 1.00 70.00 133 VAL A CA 1
ATOM 1009 C C . VAL A 1 133 ? -10.766 -7.130 2.585 1.00 70.00 133 VAL A C 1
ATOM 1011 O O . VAL A 1 133 ? -11.742 -7.221 3.320 1.00 70.00 133 VAL A O 1
ATOM 1014 N N . ALA A 1 134 ? -9.864 -8.106 2.493 1.00 56.69 134 ALA A N 1
ATOM 1015 C CA . ALA A 1 134 ? -9.941 -9.330 3.271 1.00 56.69 134 ALA A CA 1
ATOM 1016 C C . ALA A 1 134 ? -9.998 -9.122 4.781 1.00 56.69 134 ALA A C 1
ATOM 1018 O O . ALA A 1 134 ? -10.654 -9.892 5.477 1.00 56.69 134 ALA A O 1
ATOM 1019 N N . ILE A 1 135 ? -9.204 -8.159 5.247 1.00 52.41 135 ILE A N 1
ATOM 1020 C CA . ILE A 1 135 ? -8.935 -7.902 6.656 1.00 52.41 135 ILE A CA 1
ATOM 1021 C C . ILE A 1 135 ? -10.013 -6.976 7.209 1.00 52.41 135 ILE A C 1
ATOM 1023 O O . ILE A 1 135 ? -10.496 -7.188 8.315 1.00 52.41 135 ILE A O 1
ATOM 1027 N N . THR A 1 136 ? -10.399 -5.958 6.439 1.00 63.78 136 THR A N 1
ATOM 1028 C CA . THR A 1 136 ? -11.304 -4.902 6.906 1.00 63.78 136 THR A CA 1
ATOM 1029 C C . THR A 1 136 ? -12.763 -5.140 6.531 1.00 63.78 136 THR A C 1
ATOM 1031 O O . THR A 1 136 ? -13.653 -4.564 7.149 1.00 63.78 136 THR A O 1
ATOM 1034 N N . GLY A 1 137 ? -13.034 -5.950 5.503 1.00 71.38 137 GLY A N 1
ATOM 1035 C CA . GLY A 1 137 ? -14.372 -6.127 4.933 1.00 71.38 137 GLY A CA 1
ATOM 1036 C C . GLY A 1 137 ? -14.914 -4.895 4.196 1.00 71.38 137 GLY A C 1
ATOM 1037 O O . GLY A 1 137 ? -16.085 -4.882 3.820 1.00 71.38 137 GLY A O 1
ATOM 1038 N N . ILE A 1 138 ? -14.099 -3.855 3.994 1.00 80.75 138 ILE A N 1
ATOM 1039 C CA . ILE A 1 138 ? -14.515 -2.612 3.333 1.00 80.75 138 ILE A CA 1
ATOM 1040 C C . ILE A 1 138 ? -14.570 -2.835 1.824 1.00 80.75 138 ILE A C 1
ATOM 1042 O O . ILE A 1 138 ? -13.566 -3.189 1.207 1.00 80.75 138 ILE A O 1
ATOM 1046 N N . GLU A 1 139 ? -15.726 -2.565 1.223 1.00 90.31 139 GLU A N 1
ATOM 1047 C CA . GLU A 1 139 ? -15.894 -2.643 -0.228 1.00 90.31 139 GLU A CA 1
ATOM 1048 C C . GLU A 1 139 ? -15.096 -1.523 -0.932 1.00 90.31 139 GLU A C 1
ATOM 1050 O O . GLU A 1 139 ? -15.281 -0.339 -0.609 1.00 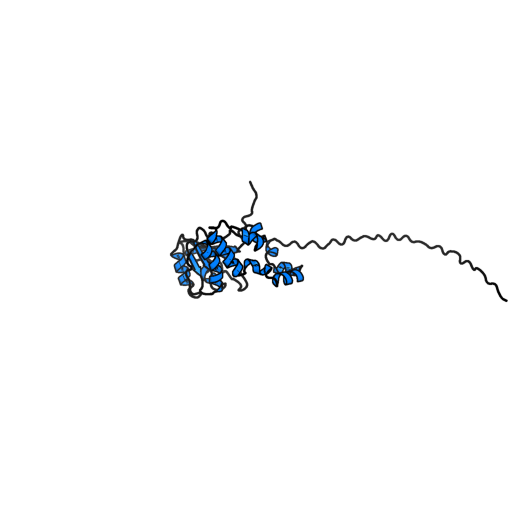90.31 139 GLU A O 1
ATOM 1055 N N . PRO A 1 140 ? -14.219 -1.843 -1.904 1.00 89.75 140 PRO A N 1
ATOM 1056 C CA . PRO A 1 140 ? -13.490 -0.830 -2.652 1.00 89.75 140 PRO A CA 1
ATOM 1057 C C . PRO A 1 140 ? -14.409 0.051 -3.497 1.00 89.75 140 PRO A C 1
ATOM 1059 O O . PRO A 1 140 ? -15.244 -0.411 -4.270 1.00 89.75 140 PRO A O 1
ATOM 1062 N N . THR A 1 141 ? -14.197 1.361 -3.425 1.00 94.75 141 THR A N 1
ATOM 1063 C CA . THR A 1 141 ? -14.777 2.306 -4.377 1.00 94.75 141 THR A CA 1
ATOM 1064 C C . THR A 1 141 ? -13.832 2.479 -5.558 1.00 94.75 141 THR A C 1
ATOM 1066 O O . THR A 1 141 ? -12.741 3.041 -5.428 1.00 94.75 141 THR A O 1
ATOM 1069 N N . HIS A 1 142 ? -14.264 2.039 -6.734 1.00 92.56 142 HIS A N 1
ATOM 1070 C CA . HIS A 1 142 ? -13.482 2.205 -7.951 1.00 92.56 142 HIS A CA 1
ATOM 1071 C C . HIS A 1 142 ? -13.518 3.658 -8.432 1.00 92.56 142 HIS A C 1
ATOM 1073 O O . HIS A 1 142 ? -14.556 4.325 -8.368 1.00 92.56 142 HIS A O 1
ATOM 1079 N N . TYR A 1 143 ? -12.382 4.163 -8.911 1.00 88.75 143 TYR A N 1
ATOM 1080 C CA . TYR A 1 143 ? -12.300 5.475 -9.543 1.00 88.75 143 TYR A CA 1
ATOM 1081 C C . TYR A 1 143 ? -11.530 5.424 -10.871 1.00 88.75 143 TYR A C 1
ATOM 1083 O O . TYR A 1 143 ? -10.533 4.703 -10.989 1.00 88.75 143 TYR A O 1
ATOM 1091 N N . PRO A 1 144 ? -11.935 6.225 -11.874 1.00 88.06 144 PRO A N 1
ATOM 1092 C CA . PRO A 1 144 ? -11.173 6.352 -13.107 1.00 88.06 144 PRO A CA 1
ATOM 1093 C C . PRO A 1 144 ? -9.809 7.008 -12.832 1.00 88.06 144 PRO A C 1
ATOM 1095 O O . PRO A 1 144 ? -9.779 8.094 -12.253 1.00 88.06 144 PRO A O 1
ATOM 1098 N N . PRO A 1 145 ? -8.680 6.460 -13.324 1.00 83.75 145 PRO A N 1
ATOM 1099 C CA . PRO A 1 145 ? -7.351 7.074 -13.182 1.00 83.75 145 PRO A C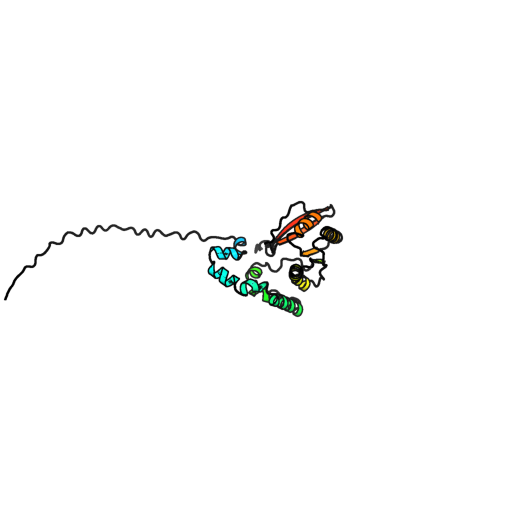A 1
ATOM 1100 C C . PRO A 1 145 ? -7.266 8.532 -13.660 1.00 83.75 145 PRO A C 1
ATOM 1102 O O . PRO A 1 145 ? -6.433 9.298 -13.188 1.00 83.75 145 PRO A O 1
ATOM 1105 N N . LYS A 1 146 ? -8.129 8.912 -14.612 1.00 88.00 146 LYS A N 1
ATOM 1106 C CA . LYS A 1 146 ? -8.216 10.265 -15.179 1.00 88.00 146 LYS A CA 1
ATOM 1107 C C . LYS A 1 146 ? -9.025 11.244 -14.314 1.00 88.00 146 LYS A C 1
ATOM 1109 O O . LYS A 1 146 ? -8.941 12.442 -14.546 1.00 88.00 146 LYS A O 1
ATOM 1114 N N . ASP A 1 147 ? -9.804 10.753 -13.349 1.00 91.06 147 ASP A N 1
ATOM 1115 C CA . ASP A 1 147 ? -10.662 11.550 -12.458 1.00 91.06 147 ASP A CA 1
ATOM 1116 C C . ASP A 1 147 ? -9.963 11.835 -11.115 1.00 91.06 147 ASP A C 1
ATOM 1118 O O . ASP A 1 147 ? -10.446 11.476 -10.037 1.00 91.06 147 ASP A O 1
ATOM 1122 N N . VAL A 1 148 ? -8.781 12.454 -11.176 1.00 90.44 148 VAL A N 1
ATOM 1123 C CA . VAL A 1 148 ? -8.026 12.821 -9.966 1.00 90.44 148 VAL A CA 1
ATOM 1124 C C . VAL A 1 148 ? -8.790 13.869 -9.153 1.00 90.44 148 VAL A C 1
ATOM 1126 O O . VAL A 1 148 ? -8.954 13.704 -7.945 1.00 90.44 148 VAL A O 1
ATO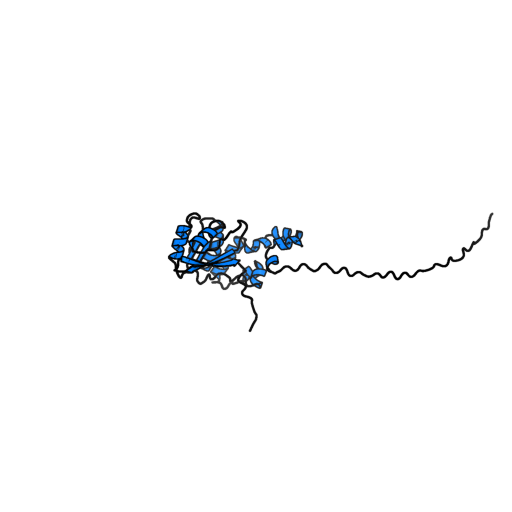M 1129 N N . ASP A 1 149 ? -9.336 14.898 -9.804 1.00 91.69 149 ASP A N 1
ATOM 1130 C CA . ASP A 1 149 ? -10.083 15.973 -9.137 1.00 91.69 149 ASP A CA 1
ATOM 1131 C C . ASP A 1 149 ? -11.343 15.457 -8.430 1.00 91.69 149 ASP A C 1
ATOM 1133 O O . ASP A 1 149 ? -11.638 15.843 -7.293 1.00 91.69 149 ASP A O 1
ATOM 1137 N N . GLY A 1 150 ? -12.076 14.531 -9.061 1.00 93.62 150 GLY A N 1
ATOM 1138 C CA . GLY A 1 150 ? -13.225 13.886 -8.439 1.00 93.62 150 GLY A CA 1
ATOM 1139 C C . GLY A 1 150 ? -12.830 13.062 -7.217 1.00 93.62 150 GLY A C 1
ATOM 1140 O O . GLY A 1 150 ? -13.546 13.088 -6.209 1.00 93.62 150 GLY A O 1
ATOM 1141 N N . LEU A 1 151 ? -11.677 12.381 -7.249 1.00 94.44 151 LEU A N 1
ATOM 1142 C CA . LEU A 1 151 ? -11.152 11.663 -6.086 1.00 94.44 151 LEU A CA 1
ATOM 1143 C C . LEU A 1 151 ? -10.755 12.623 -4.959 1.00 94.44 151 LEU A C 1
ATOM 1145 O O . LEU A 1 151 ? -11.174 12.410 -3.822 1.00 94.44 151 LEU A O 1
ATOM 1149 N N . VAL A 1 152 ? -10.045 13.713 -5.259 1.00 94.31 152 VAL A N 1
ATOM 1150 C CA . VAL A 1 152 ? -9.697 14.760 -4.279 1.00 94.31 152 VAL A CA 1
ATOM 1151 C C . VAL A 1 152 ? -10.955 15.298 -3.597 1.00 94.31 152 VAL A C 1
ATOM 1153 O O . VAL A 1 152 ? -11.020 15.378 -2.369 1.00 94.31 152 VAL A O 1
ATOM 1156 N N . ALA A 1 153 ? -11.994 15.617 -4.373 1.00 93.00 153 ALA A N 1
ATOM 1157 C CA . ALA A 1 153 ? -13.255 16.110 -3.832 1.00 93.00 153 ALA A CA 1
ATOM 1158 C C . ALA A 1 153 ? -13.954 15.067 -2.941 1.00 93.00 153 ALA A C 1
ATOM 1160 O O . ALA A 1 153 ? -14.533 15.428 -1.914 1.00 93.00 153 ALA A O 1
ATOM 1161 N N . ARG A 1 154 ? -13.908 13.776 -3.307 1.00 93.19 154 ARG A N 1
ATOM 1162 C CA . ARG A 1 154 ? -14.437 12.672 -2.481 1.00 93.19 154 ARG A CA 1
ATOM 1163 C C . ARG A 1 154 ? -13.693 12.557 -1.150 1.00 93.19 154 ARG A C 1
ATOM 1165 O O . ARG A 1 154 ? -14.355 12.458 -0.119 1.00 93.19 154 ARG A O 1
ATOM 1172 N N . LEU A 1 155 ? -12.362 12.614 -1.172 1.00 92.75 155 LEU A N 1
ATOM 1173 C CA . LEU A 1 155 ? -11.519 12.532 0.024 1.00 92.75 155 LEU A CA 1
ATOM 1174 C C . LEU A 1 155 ? -11.751 13.729 0.955 1.00 92.75 155 LEU A C 1
ATOM 1176 O O . LEU A 1 155 ? -11.999 13.540 2.141 1.00 92.75 155 LEU A O 1
ATOM 1180 N N . ARG A 1 156 ? -11.797 14.961 0.426 1.00 90.00 156 ARG A N 1
ATOM 1181 C CA . ARG A 1 156 ? -12.051 16.163 1.247 1.00 90.00 156 ARG A CA 1
ATOM 1182 C C . ARG A 1 156 ? -13.435 16.186 1.901 1.00 90.00 156 ARG A C 1
ATOM 1184 O O . ARG A 1 156 ? -13.577 16.747 2.982 1.00 90.00 156 ARG A O 1
ATOM 1191 N N . ARG A 1 157 ? -14.457 15.577 1.284 1.00 90.06 157 ARG A N 1
ATOM 1192 C CA . ARG A 1 157 ? -15.793 15.440 1.903 1.00 90.06 157 ARG A CA 1
ATOM 1193 C C . ARG A 1 157 ? -15.819 14.459 3.076 1.00 90.06 157 ARG A C 1
ATOM 1195 O O . ARG A 1 157 ? -16.744 14.529 3.876 1.00 90.06 157 ARG A O 1
ATOM 1202 N N . LYS A 1 158 ? -14.828 13.574 3.182 1.00 85.00 158 LYS A N 1
ATOM 1203 C CA . LYS A 1 158 ? -14.638 12.640 4.299 1.00 85.00 158 LYS A CA 1
ATOM 1204 C C . LYS A 1 158 ? -13.607 13.171 5.304 1.00 85.00 158 LYS A C 1
ATOM 1206 O O . LYS A 1 158 ? -12.737 12.440 5.765 1.00 85.00 158 LYS A O 1
ATOM 1211 N N . ALA A 1 159 ? -13.663 14.467 5.611 1.00 79.06 159 ALA A N 1
ATOM 1212 C CA . ALA A 1 159 ? -12.766 15.060 6.597 1.00 79.06 159 ALA A CA 1
ATOM 1213 C C . ALA A 1 159 ? -12.934 14.361 7.959 1.00 79.06 159 ALA A C 1
ATOM 1215 O O . ALA A 1 159 ? -14.054 14.229 8.448 1.00 79.06 159 ALA A O 1
ATOM 1216 N N . GLY A 1 160 ? -11.822 13.926 8.555 1.00 80.19 160 GLY A N 1
ATOM 1217 C CA . GLY A 1 160 ? -11.816 13.168 9.811 1.00 80.19 160 GLY A CA 1
ATOM 1218 C C . GLY A 1 160 ? -11.846 11.645 9.650 1.00 80.19 160 GLY A C 1
ATOM 1219 O O . GLY A 1 160 ? -11.713 10.959 10.655 1.00 80.19 160 GLY A O 1
ATOM 1220 N N . SER A 1 161 ? -11.974 11.128 8.425 1.00 85.94 161 SER A N 1
ATOM 1221 C CA . SER A 1 161 ? -11.884 9.693 8.126 1.00 85.94 161 SER A CA 1
ATOM 1222 C C . SER A 1 161 ? -10.500 9.291 7.614 1.00 85.94 161 SER A C 1
ATOM 1224 O O . SER A 1 161 ? -9.811 10.086 6.966 1.00 85.94 161 SER A O 1
ATOM 1226 N N . VAL A 1 162 ? -10.123 8.030 7.818 1.00 85.31 162 VAL A N 1
ATOM 1227 C CA . VAL A 1 162 ? -8.918 7.416 7.245 1.00 85.31 162 VAL A CA 1
ATOM 1228 C C . VAL A 1 162 ? -9.300 6.699 5.951 1.00 85.31 162 VAL A C 1
ATOM 1230 O O . VAL A 1 162 ? -10.207 5.871 5.916 1.00 85.31 162 VAL A O 1
ATOM 1233 N N . SER A 1 163 ? -8.635 7.025 4.842 1.00 90.19 163 SER A N 1
ATOM 1234 C CA . SER A 1 163 ? -8.900 6.411 3.532 1.00 90.19 163 SER A CA 1
ATOM 1235 C C . SER A 1 163 ? -7.622 5.861 2.912 1.00 90.19 163 SER A C 1
ATOM 1237 O O . SER A 1 163 ? -6.600 6.544 2.893 1.00 90.19 163 SER A O 1
ATOM 1239 N N . LEU A 1 164 ? -7.703 4.662 2.339 1.00 87.38 164 LEU A N 1
ATOM 1240 C CA . LEU A 1 164 ? -6.636 4.046 1.556 1.00 87.38 164 LEU A CA 1
ATOM 1241 C C . LEU A 1 164 ? -6.896 4.311 0.076 1.00 87.38 164 LEU A C 1
ATOM 1243 O O . LEU A 1 164 ? -8.003 4.086 -0.409 1.00 87.38 164 LEU A O 1
ATOM 1247 N N . VAL A 1 165 ? -5.870 4.747 -0.652 1.00 90.44 165 VAL A N 1
ATOM 1248 C CA . VAL A 1 165 ? -5.928 4.912 -2.108 1.00 90.44 165 VAL A CA 1
ATOM 1249 C C . VAL A 1 165 ? -4.857 4.044 -2.755 1.00 90.44 165 VAL A C 1
ATOM 1251 O O . VAL A 1 165 ? -3.671 4.227 -2.497 1.00 90.44 165 VAL A O 1
ATOM 1254 N N . VAL A 1 166 ? -5.268 3.130 -3.633 1.00 85.12 166 VAL A N 1
ATOM 1255 C CA . VAL A 1 166 ? -4.366 2.308 -4.448 1.00 85.12 166 VAL A CA 1
ATOM 1256 C C . VAL A 1 166 ? -4.357 2.845 -5.878 1.00 85.12 166 VAL A C 1
ATOM 1258 O O . VAL A 1 166 ? -5.254 2.569 -6.682 1.00 85.12 166 VAL A O 1
ATOM 1261 N N . GLY A 1 167 ? -3.326 3.636 -6.173 1.00 84.75 167 GLY A N 1
ATOM 1262 C CA . GLY A 1 167 ? -3.103 4.279 -7.467 1.00 84.75 167 GLY A CA 1
ATOM 1263 C C . GLY A 1 167 ? -1.865 3.761 -8.202 1.00 84.75 167 GLY A C 1
ATOM 1264 O O . GLY A 1 167 ? -1.433 2.624 -8.022 1.00 84.75 167 GLY A O 1
ATOM 1265 N N . HIS A 1 168 ? -1.297 4.612 -9.054 1.00 84.06 168 HIS A N 1
ATOM 1266 C CA . HIS A 1 168 ? -0.141 4.333 -9.914 1.00 84.06 168 HIS A CA 1
ATOM 1267 C C . HIS A 1 168 ? 0.857 5.497 -9.868 1.00 84.06 168 HIS A C 1
ATOM 1269 O O . HIS A 1 168 ? 0.500 6.604 -9.460 1.00 84.06 168 HIS A O 1
ATOM 1275 N N . SER A 1 169 ? 2.074 5.280 -10.369 1.00 84.06 169 SER A N 1
ATOM 1276 C CA . SER A 1 169 ? 3.135 6.299 -10.466 1.00 84.06 169 SER A CA 1
ATOM 1277 C C . SER A 1 169 ? 2.691 7.600 -11.149 1.00 84.06 169 SER A C 1
ATOM 1279 O O . SER A 1 169 ? 3.177 8.673 -10.810 1.00 84.06 169 SER A O 1
ATOM 1281 N N . ASN A 1 170 ? 1.720 7.530 -12.064 1.00 83.56 170 ASN A N 1
ATOM 1282 C CA . ASN A 1 170 ? 1.178 8.677 -12.793 1.00 83.56 170 ASN A CA 1
ATOM 1283 C C . ASN A 1 170 ? -0.122 9.265 -12.208 1.00 83.56 170 ASN A C 1
ATOM 1285 O O . ASN A 1 170 ? -0.554 10.322 -12.664 1.00 83.56 170 ASN A O 1
ATOM 1289 N N . THR A 1 171 ? -0.757 8.618 -11.225 1.00 87.81 171 THR A N 1
ATOM 1290 C CA . THR A 1 171 ? -1.991 9.122 -10.586 1.00 87.81 171 THR A CA 1
ATOM 1291 C C . THR A 1 171 ? -1.771 9.612 -9.161 1.00 87.81 171 THR A C 1
ATOM 1293 O O . THR A 1 171 ? -2.485 10.509 -8.716 1.00 87.81 171 THR A O 1
ATOM 1296 N N . ILE A 1 172 ? -0.765 9.088 -8.457 1.00 91.12 172 ILE A N 1
ATOM 1297 C CA . ILE A 1 172 ? -0.436 9.512 -7.093 1.00 91.12 172 ILE A CA 1
ATOM 1298 C C . ILE A 1 172 ? 0.120 10.947 -7.056 1.00 91.12 172 ILE A C 1
ATOM 1300 O O . ILE A 1 172 ? -0.438 11.748 -6.309 1.00 91.12 172 ILE A O 1
ATOM 1304 N N . PRO A 1 173 ? 1.114 11.358 -7.872 1.00 93.50 173 PRO A N 1
ATOM 1305 C CA . PRO A 1 173 ? 1.621 12.733 -7.830 1.00 93.50 173 PRO A CA 1
ATOM 1306 C C . PRO A 1 173 ? 0.559 13.833 -8.008 1.00 93.50 173 PRO A C 1
ATOM 1308 O O . PRO A 1 173 ? 0.502 14.733 -7.164 1.00 93.50 173 PRO A O 1
ATOM 1311 N N . PRO A 1 174 ? -0.329 13.788 -9.028 1.00 92.81 174 PRO A N 1
ATOM 1312 C CA . PRO A 1 174 ? -1.370 14.807 -9.159 1.00 92.81 174 PRO A CA 1
ATOM 1313 C C . PRO A 1 174 ? -2.411 14.734 -8.029 1.00 92.81 174 PRO A C 1
ATOM 1315 O O . PRO A 1 174 ? -2.944 15.768 -7.627 1.00 92.81 174 PRO A O 1
ATOM 1318 N N . LEU A 1 175 ? -2.674 13.549 -7.461 1.00 94.00 175 LEU A N 1
ATOM 1319 C CA . LEU A 1 175 ? -3.555 13.399 -6.299 1.00 94.00 175 LEU A CA 1
ATOM 1320 C C . LEU A 1 175 ? -2.981 14.099 -5.058 1.00 94.00 175 LEU A C 1
ATOM 1322 O O . LEU A 1 175 ? -3.703 14.837 -4.387 1.00 94.00 175 LEU A O 1
ATOM 1326 N N . LEU A 1 176 ? -1.688 13.909 -4.773 1.00 94.69 176 LEU A N 1
ATOM 1327 C CA . LEU A 1 176 ? -0.995 14.573 -3.664 1.00 94.69 176 LEU A CA 1
ATOM 1328 C C . LEU A 1 176 ? -1.072 16.101 -3.805 1.00 94.69 176 LEU A C 1
ATOM 1330 O O . LEU A 1 176 ? -1.437 16.796 -2.853 1.00 94.69 176 LEU A O 1
ATOM 1334 N N . GLN A 1 177 ? -0.817 16.618 -5.010 1.00 93.94 177 GLN A N 1
ATOM 1335 C CA . GLN A 1 177 ? -0.939 18.049 -5.302 1.00 93.94 177 GLN A CA 1
ATOM 1336 C C . GLN A 1 177 ? -2.367 18.564 -5.075 1.00 93.94 177 GLN A C 1
ATOM 1338 O O . GLN A 1 177 ? -2.552 19.576 -4.400 1.00 93.94 177 GLN A O 1
ATOM 1343 N N . GLY A 1 178 ? -3.391 17.852 -5.560 1.00 92.38 178 GLY A N 1
ATOM 1344 C CA . GLY A 1 178 ? -4.794 18.233 -5.357 1.00 92.38 178 GLY A CA 1
ATOM 1345 C C . GLY A 1 178 ? -5.239 18.214 -3.884 1.00 92.38 178 GLY A C 1
ATOM 1346 O O . GLY A 1 178 ? -6.076 19.018 -3.454 1.00 92.38 178 GLY A O 1
ATOM 1347 N N . LEU A 1 179 ? -4.636 17.350 -3.063 1.00 93.19 179 LEU A N 1
ATOM 1348 C CA . LEU A 1 179 ? -4.843 17.332 -1.611 1.00 93.19 179 LEU A CA 1
ATOM 1349 C C . LEU A 1 179 ? -4.143 18.489 -0.881 1.00 93.19 179 LEU A C 1
ATOM 1351 O O . LEU A 1 179 ? -4.463 18.744 0.278 1.00 93.19 179 LEU A O 1
ATOM 1355 N N . GLY A 1 180 ? -3.279 19.248 -1.560 1.00 93.44 180 GLY A N 1
ATOM 1356 C CA . GLY A 1 180 ? -2.607 20.427 -1.011 1.00 93.44 180 GLY A CA 1
ATOM 1357 C C . GLY A 1 180 ? -1.166 20.183 -0.571 1.00 93.44 180 GLY A C 1
ATOM 1358 O O . GLY A 1 180 ? -0.615 21.008 0.166 1.00 93.44 180 GLY A O 1
ATOM 1359 N N . VAL A 1 181 ? -0.552 19.075 -1.000 1.00 94.62 181 VAL A N 1
ATOM 1360 C CA . VAL A 1 181 ? 0.886 18.838 -0.831 1.00 94.62 181 VAL A CA 1
ATOM 1361 C C . VAL A 1 181 ? 1.650 19.769 -1.772 1.00 94.62 181 VAL A C 1
ATOM 1363 O O . VAL A 1 181 ? 1.407 19.791 -2.976 1.00 94.62 181 VAL A O 1
ATOM 1366 N N . LYS A 1 182 ? 2.572 20.559 -1.214 1.00 90.38 182 LYS A N 1
ATOM 1367 C CA . LYS A 1 182 ? 3.374 21.531 -1.981 1.00 90.38 182 LYS A CA 1
ATOM 1368 C C . LYS A 1 182 ? 4.636 20.929 -2.596 1.00 90.38 182 LYS A C 1
ATOM 1370 O O . LYS A 1 182 ? 5.182 21.498 -3.536 1.00 90.38 182 LYS A O 1
ATOM 1375 N N . GLU A 1 183 ? 5.116 19.826 -2.034 1.00 88.44 183 GLU A N 1
ATOM 1376 C CA . GLU A 1 183 ? 6.284 19.109 -2.532 1.00 88.44 183 GLU A CA 1
ATOM 1377 C C . GLU A 1 183 ? 5.966 18.417 -3.862 1.00 88.44 183 GLU A C 1
ATOM 1379 O O . GLU A 1 183 ? 4.924 17.777 -4.014 1.00 88.44 183 GLU A O 1
ATOM 1384 N N . ALA A 1 184 ? 6.867 18.556 -4.836 1.00 87.81 184 ALA A N 1
ATOM 1385 C CA . ALA A 1 184 ? 6.767 17.836 -6.094 1.00 87.81 184 ALA A CA 1
ATOM 1386 C C . ALA A 1 184 ? 7.274 16.403 -5.901 1.00 87.81 184 ALA A C 1
ATOM 1388 O O . ALA A 1 184 ? 8.465 16.183 -5.697 1.00 87.81 184 ALA A O 1
ATOM 1389 N N . VAL A 1 185 ? 6.361 15.440 -5.989 1.00 89.62 185 VAL A N 1
ATOM 1390 C CA . VAL A 1 185 ? 6.672 14.012 -5.902 1.00 89.62 185 VAL A CA 1
ATOM 1391 C C . VAL A 1 185 ? 6.797 13.433 -7.307 1.00 89.62 185 VAL A C 1
ATOM 1393 O O . VAL A 1 185 ? 5.896 13.594 -8.128 1.00 89.62 185 VAL A O 1
ATOM 1396 N N . THR A 1 186 ? 7.891 12.721 -7.566 1.00 88.06 186 THR A N 1
ATOM 1397 C CA . THR A 1 186 ? 8.093 11.939 -8.792 1.00 88.06 186 THR A CA 1
ATOM 1398 C C . THR A 1 186 ? 8.241 10.477 -8.402 1.00 88.06 186 THR A C 1
ATOM 1400 O O . THR A 1 186 ? 9.026 10.158 -7.513 1.00 88.06 186 THR A O 1
ATOM 1403 N N . ILE A 1 187 ? 7.491 9.596 -9.062 1.00 82.00 187 ILE A N 1
ATOM 1404 C CA . ILE A 1 187 ? 7.521 8.152 -8.818 1.00 82.00 187 ILE A CA 1
ATOM 1405 C C . ILE A 1 187 ? 7.968 7.480 -10.112 1.00 82.00 187 ILE A C 1
ATOM 1407 O O . ILE A 1 187 ? 7.324 7.651 -11.147 1.00 82.00 187 ILE A O 1
ATOM 1411 N N . ASP A 1 188 ? 9.072 6.742 -10.053 1.00 77.88 188 ASP A N 1
ATOM 1412 C CA . ASP A 1 188 ? 9.534 5.928 -11.176 1.00 77.88 188 ASP A CA 1
ATOM 1413 C C . ASP A 1 188 ? 8.571 4.752 -11.420 1.00 77.88 188 ASP A C 1
ATOM 1415 O O . ASP A 1 188 ? 7.975 4.231 -10.480 1.00 77.88 188 ASP A O 1
ATOM 1419 N N . GLU A 1 189 ? 8.398 4.307 -12.667 1.00 68.88 189 GLU A N 1
ATOM 1420 C CA . GLU A 1 189 ? 7.506 3.172 -12.963 1.00 68.88 189 GLU A CA 1
ATOM 1421 C C . GLU A 1 189 ? 7.988 1.840 -12.364 1.00 68.88 189 GLU A C 1
ATOM 1423 O O . GLU A 1 189 ? 7.191 0.917 -12.190 1.00 68.88 189 GLU A O 1
ATOM 1428 N N . SER A 1 190 ? 9.275 1.736 -12.029 1.00 68.06 190 SER A N 1
ATOM 1429 C CA . SER A 1 190 ? 9.852 0.593 -11.319 1.00 68.06 190 SER A CA 1
ATOM 1430 C C . SER A 1 190 ? 9.725 0.682 -9.794 1.00 68.06 190 SER A C 1
ATOM 1432 O O . SER A 1 190 ? 10.050 -0.285 -9.106 1.00 68.06 19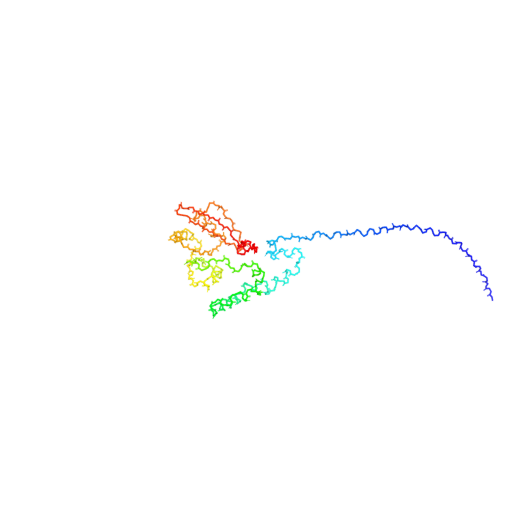0 SER A O 1
ATOM 1434 N N . ALA A 1 191 ? 9.252 1.807 -9.248 1.00 64.62 191 ALA A N 1
ATOM 1435 C CA . ALA A 1 191 ? 9.115 1.990 -7.810 1.00 64.62 191 ALA A CA 1
ATOM 1436 C C . ALA A 1 191 ? 7.830 1.328 -7.280 1.00 64.62 191 ALA A C 1
ATOM 1438 O O . ALA A 1 191 ? 6.714 1.711 -7.638 1.00 64.62 191 ALA A O 1
ATOM 1439 N N . TYR A 1 192 ? 7.998 0.364 -6.372 1.00 64.12 192 TYR A N 1
ATOM 1440 C CA . TYR A 1 192 ? 6.915 -0.334 -5.675 1.00 64.12 192 TYR A CA 1
ATOM 1441 C C . TYR A 1 192 ? 7.148 -0.330 -4.161 1.00 64.12 192 TYR A C 1
ATOM 1443 O O . TYR A 1 192 ? 8.287 -0.300 -3.690 1.00 64.12 192 TYR A O 1
ATOM 1451 N N . GLY A 1 193 ? 6.053 -0.412 -3.403 1.00 64.38 193 GLY A N 1
ATOM 1452 C CA . GLY A 1 193 ? 6.088 -0.547 -1.946 1.00 64.38 193 GLY A CA 1
ATOM 1453 C C . GLY A 1 193 ? 6.082 0.769 -1.170 1.00 64.38 193 GLY A C 1
ATOM 1454 O O . GLY A 1 193 ? 6.068 0.717 0.050 1.00 64.38 193 GLY A O 1
ATOM 1455 N N . ASP A 1 194 ? 6.046 1.932 -1.822 1.00 74.31 194 ASP A N 1
ATOM 1456 C CA . ASP A 1 194 ? 5.915 3.216 -1.121 1.00 74.31 194 ASP A CA 1
ATOM 1457 C C . ASP A 1 194 ? 4.458 3.472 -0.684 1.00 74.31 194 ASP A C 1
ATOM 1459 O O . ASP A 1 194 ? 3.509 3.312 -1.457 1.00 74.31 194 ASP A O 1
ATOM 1463 N N . LEU A 1 195 ? 4.291 3.918 0.559 1.00 75.75 195 LEU A N 1
ATOM 1464 C CA . LEU A 1 195 ? 3.060 4.417 1.157 1.00 75.75 195 LEU A CA 1
ATOM 1465 C C . LEU A 1 195 ? 3.193 5.922 1.416 1.00 75.75 195 LEU A C 1
ATOM 1467 O O . LEU A 1 195 ? 4.020 6.379 2.199 1.00 75.75 1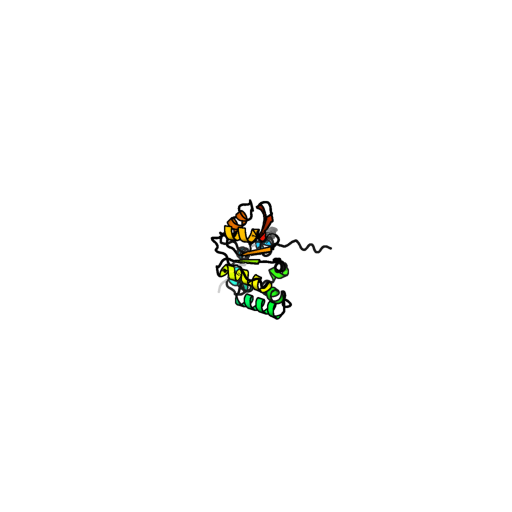95 LEU A O 1
ATOM 1471 N N . TRP A 1 196 ? 2.319 6.705 0.797 1.00 84.69 196 TRP A N 1
ATOM 1472 C CA . TRP A 1 196 ? 2.282 8.153 0.980 1.00 84.69 196 TRP A CA 1
ATOM 1473 C C . TRP A 1 196 ? 1.189 8.509 1.983 1.00 84.69 196 TRP A C 1
ATOM 1475 O O . TRP A 1 196 ? 0.000 8.454 1.664 1.00 84.69 196 TRP A O 1
ATOM 1485 N N . VAL A 1 197 ? 1.583 8.860 3.205 1.00 86.06 197 VAL A N 1
ATOM 1486 C CA . VAL A 1 197 ? 0.662 9.263 4.269 1.00 86.06 197 VAL A CA 1
ATOM 1487 C C . VAL A 1 197 ? 0.423 10.764 4.161 1.00 86.06 197 VAL A C 1
ATOM 1489 O O . VAL A 1 197 ? 1.335 11.578 4.302 1.00 86.06 197 VAL A O 1
ATOM 1492 N N . VAL A 1 198 ? -0.828 11.135 3.893 1.00 89.75 198 VAL A N 1
ATOM 1493 C CA . VAL A 1 198 ? -1.234 12.527 3.676 1.00 89.75 198 VAL A CA 1
ATOM 1494 C C . VAL A 1 198 ? -2.196 12.954 4.769 1.00 89.75 198 VAL A C 1
ATOM 1496 O O . VAL A 1 198 ? -3.248 12.344 4.942 1.00 89.75 198 VAL A O 1
ATOM 1499 N N . GLN A 1 199 ? -1.880 14.047 5.461 1.00 89.12 199 GLN A N 1
ATOM 1500 C CA . GLN A 1 199 ? -2.805 14.677 6.405 1.00 89.12 199 GLN A CA 1
ATOM 1501 C C . GLN A 1 199 ? -3.277 16.005 5.817 1.00 89.12 199 GLN A C 1
ATOM 1503 O O . GLN A 1 199 ? -2.581 17.023 5.876 1.00 89.12 199 GLN A O 1
ATOM 1508 N N . ALA A 1 200 ? -4.461 15.978 5.205 1.00 88.75 200 ALA A N 1
ATOM 1509 C CA . ALA A 1 200 ? -5.095 17.159 4.632 1.00 88.75 200 ALA A CA 1
ATOM 1510 C C . ALA A 1 200 ? -5.750 18.018 5.726 1.00 88.75 200 ALA A C 1
ATOM 1512 O O . ALA A 1 200 ? -6.477 17.518 6.583 1.00 88.75 200 ALA A O 1
ATOM 1513 N N . LYS A 1 201 ? -5.514 19.328 5.671 1.00 87.94 201 LYS A N 1
ATOM 1514 C CA . LYS A 1 201 ? -6.041 20.328 6.603 1.00 87.94 201 LYS A CA 1
ATOM 1515 C C . LYS A 1 201 ? -7.241 21.059 6.004 1.00 87.94 201 LYS A C 1
ATOM 1517 O O . LYS A 1 201 ? -7.415 21.149 4.784 1.00 87.94 201 LYS A O 1
ATOM 1522 N N . SER A 1 202 ? -8.063 21.626 6.883 1.00 84.81 202 SER A N 1
ATOM 1523 C CA . SER A 1 202 ? -9.249 22.408 6.511 1.00 84.81 202 SER A CA 1
ATOM 1524 C C . SER A 1 202 ? -8.920 23.696 5.747 1.00 84.81 202 SER A C 1
ATOM 1526 O O . SER A 1 202 ? -9.764 24.190 5.007 1.00 84.81 202 SER A O 1
ATOM 1528 N N . ASP A 1 203 ? -7.695 24.212 5.876 1.00 87.94 203 ASP A N 1
ATOM 1529 C CA . ASP A 1 203 ? -7.210 25.412 5.180 1.00 87.94 203 ASP A CA 1
ATOM 1530 C C . ASP A 1 203 ? -6.787 25.169 3.719 1.00 87.94 203 ASP A C 1
ATOM 1532 O O . ASP A 1 203 ? -6.333 26.089 3.041 1.00 87.94 203 ASP A O 1
ATOM 1536 N N . GLY A 1 204 ? -6.925 23.937 3.220 1.00 85.50 204 GLY A N 1
ATOM 1537 C CA . GLY A 1 204 ? -6.550 23.579 1.855 1.00 85.50 204 GLY A CA 1
ATOM 1538 C C . GLY A 1 204 ? -5.166 22.945 1.724 1.00 85.50 204 GLY A C 1
ATOM 1539 O O . GLY A 1 204 ? -4.908 22.327 0.693 1.00 85.50 204 GLY A O 1
ATOM 1540 N N . THR A 1 205 ? -4.307 23.040 2.740 1.00 92.31 205 THR A N 1
ATOM 1541 C CA . THR A 1 205 ? -2.946 22.480 2.724 1.00 92.31 205 THR A CA 1
ATOM 1542 C C . THR A 1 205 ? -2.908 21.026 3.192 1.00 92.31 205 THR A C 1
ATOM 1544 O O . THR A 1 205 ? -3.853 20.544 3.813 1.00 92.31 205 THR A O 1
ATOM 1547 N N . ALA A 1 206 ? -1.812 20.317 2.920 1.00 92.75 206 ALA A N 1
ATOM 1548 C CA . ALA A 1 206 ? -1.568 18.990 3.477 1.00 92.75 206 ALA A CA 1
ATOM 1549 C C . ALA A 1 206 ? -0.108 18.815 3.903 1.00 92.75 206 ALA A C 1
ATOM 1551 O O . ALA A 1 206 ? 0.796 19.422 3.322 1.00 92.75 206 ALA A O 1
ATOM 1552 N N . THR A 1 207 ? 0.119 17.971 4.908 1.00 91.81 207 THR A N 1
ATOM 1553 C CA . THR A 1 207 ? 1.448 17.413 5.181 1.00 91.81 207 THR A CA 1
ATOM 1554 C C . THR A 1 207 ? 1.586 16.070 4.480 1.00 91.81 207 THR A C 1
ATOM 1556 O O . THR A 1 207 ? 0.602 15.343 4.321 1.00 91.81 207 THR A O 1
ATOM 1559 N N . LEU A 1 208 ? 2.809 15.765 4.060 1.00 91.44 208 LEU A N 1
ATOM 1560 C CA . LEU A 1 208 ? 3.167 14.514 3.415 1.00 91.44 208 LEU A CA 1
ATOM 1561 C C . LEU A 1 208 ? 4.240 13.828 4.249 1.00 91.44 208 LEU A C 1
ATOM 1563 O O . LEU A 1 208 ? 5.224 14.453 4.635 1.00 91.44 208 LEU A O 1
ATOM 1567 N N . GLU A 1 209 ? 4.044 12.544 4.488 1.00 84.56 209 GLU A N 1
ATOM 1568 C CA . GLU A 1 209 ? 5.057 11.640 4.999 1.00 84.56 209 GLU A CA 1
ATOM 1569 C C . GLU A 1 209 ? 5.163 10.481 4.007 1.00 84.56 209 GLU A C 1
ATOM 1571 O O . GLU A 1 209 ? 4.167 9.825 3.691 1.00 84.56 209 GLU A O 1
ATOM 1576 N N . ARG A 1 210 ? 6.364 10.250 3.479 1.00 81.12 210 ARG A N 1
ATOM 1577 C CA . ARG A 1 210 ? 6.639 9.043 2.707 1.00 81.12 210 ARG A CA 1
ATOM 1578 C C . ARG A 1 210 ? 7.078 7.964 3.678 1.00 81.12 210 ARG A C 1
ATOM 1580 O O . ARG A 1 210 ? 8.041 8.158 4.410 1.00 81.12 210 ARG A O 1
ATOM 1587 N N . ARG A 1 211 ? 6.377 6.845 3.639 1.00 71.12 211 ARG A N 1
ATOM 1588 C CA . ARG A 1 211 ? 6.805 5.585 4.224 1.00 71.12 211 ARG A CA 1
ATOM 1589 C C . ARG A 1 211 ? 7.025 4.607 3.092 1.00 71.12 211 ARG A C 1
ATOM 1591 O O . ARG A 1 211 ? 6.422 4.723 2.029 1.00 71.12 211 ARG A O 1
ATOM 1598 N N . ARG A 1 212 ? 7.817 3.594 3.339 1.00 61.75 212 ARG A N 1
ATOM 1599 C CA . ARG A 1 212 ? 7.842 2.375 2.560 1.00 61.75 212 ARG A CA 1
ATOM 1600 C C . ARG A 1 212 ? 7.197 1.283 3.392 1.00 61.75 212 ARG A C 1
ATOM 1602 O O . ARG A 1 212 ? 7.296 1.270 4.615 1.00 61.75 212 ARG A O 1
ATOM 1609 N N . PHE A 1 213 ? 6.483 0.385 2.739 1.00 50.88 213 PHE A N 1
ATOM 1610 C CA . PHE A 1 213 ? 6.028 -0.852 3.345 1.00 50.88 213 PHE A CA 1
ATOM 1611 C C . PHE A 1 213 ? 7.258 -1.555 3.949 1.00 50.88 213 PHE A C 1
ATOM 1613 O O . PHE A 1 213 ? 8.189 -1.892 3.215 1.00 50.88 213 PHE A O 1
ATOM 1620 N N . GLY A 1 214 ? 7.304 -1.670 5.283 1.00 47.12 214 GLY A N 1
ATOM 1621 C CA . GLY A 1 214 ? 8.471 -2.123 6.047 1.00 47.12 214 GLY A CA 1
ATOM 1622 C C . GLY A 1 214 ? 9.461 -1.040 6.535 1.00 47.12 214 GLY A C 1
ATOM 1623 O O . GLY A 1 214 ? 10.565 -1.376 6.976 1.00 47.12 214 GLY A O 1
ATOM 1624 N N . GLU A 1 215 ? 9.123 0.252 6.456 1.00 40.53 215 GLU A N 1
ATOM 1625 C CA . GLU A 1 215 ? 9.943 1.389 6.930 1.00 40.53 215 GLU A CA 1
ATOM 1626 C C . GLU A 1 215 ? 9.446 2.007 8.246 1.00 40.53 215 GLU A C 1
ATOM 1628 O O . GLU A 1 215 ? 10.228 2.711 8.882 1.00 40.53 215 GLU A O 1
ATOM 1633 N N . SER A 1 216 ? 8.229 1.711 8.739 1.00 34.19 216 SER A N 1
ATOM 1634 C CA . SER A 1 216 ? 7.806 2.099 10.103 1.00 34.19 216 SER A CA 1
ATOM 1635 C C . SER A 1 216 ? 8.453 1.230 11.183 1.00 34.19 216 SER A C 1
ATOM 1637 O O . SER A 1 216 ? 7.819 0.705 12.087 1.00 34.19 216 SER A O 1
ATOM 1639 N N . ILE A 1 217 ? 9.778 1.161 11.122 1.00 38.97 217 ILE A N 1
ATOM 1640 C CA . ILE A 1 217 ? 10.627 0.941 12.276 1.00 38.97 217 ILE A CA 1
ATOM 1641 C C . ILE A 1 217 ? 10.694 2.285 13.016 1.00 38.97 217 ILE A C 1
ATOM 1643 O O . ILE A 1 217 ? 11.635 3.060 12.833 1.00 38.97 217 ILE A O 1
ATOM 1647 N N . GLU A 1 218 ? 9.740 2.565 13.909 1.00 36.19 218 GLU A N 1
ATOM 1648 C CA . GLU A 1 218 ? 10.207 3.186 15.148 1.00 36.19 218 GLU A CA 1
ATOM 1649 C C . GLU A 1 218 ? 11.020 2.116 15.865 1.00 36.19 218 GLU A C 1
ATOM 1651 O O . GLU A 1 218 ? 10.557 0.998 16.090 1.00 36.19 218 GLU A O 1
ATOM 1656 N N . ARG A 1 219 ? 12.293 2.449 16.106 1.00 37.75 219 ARG A N 1
ATOM 1657 C CA . ARG A 1 219 ? 13.268 1.587 16.769 1.00 37.75 219 ARG A CA 1
ATOM 1658 C C . ARG A 1 219 ? 12.595 0.886 17.940 1.00 37.75 219 ARG A C 1
ATOM 1660 O O . ARG A 1 219 ? 12.144 1.549 18.870 1.00 37.75 219 ARG A O 1
ATOM 1667 N N . PHE A 1 220 ? 12.644 -0.441 17.941 1.00 35.22 220 PHE A N 1
ATOM 1668 C CA . PHE A 1 220 ? 12.686 -1.159 19.200 1.00 35.22 220 PHE A CA 1
ATOM 1669 C C . PHE A 1 220 ? 13.932 -0.668 19.949 1.00 35.22 220 PHE A C 1
ATOM 1671 O O . PHE A 1 220 ? 15.053 -1.116 19.710 1.00 35.22 220 PHE A O 1
ATOM 1678 N N . ASP A 1 221 ? 13.739 0.347 20.783 1.00 40.25 221 ASP A N 1
ATOM 1679 C CA . ASP A 1 221 ? 14.537 0.553 21.971 1.00 40.25 221 ASP A CA 1
ATOM 1680 C C . ASP A 1 221 ? 13.949 -0.435 22.988 1.00 40.25 221 ASP A C 1
ATOM 1682 O O . ASP A 1 221 ? 12.811 -0.228 23.412 1.00 40.25 221 ASP A O 1
ATOM 1686 N N . PRO A 1 222 ? 14.655 -1.528 23.347 1.00 33.84 222 PRO A N 1
ATOM 1687 C CA . PRO A 1 222 ? 14.172 -2.505 24.328 1.00 33.84 222 PRO A CA 1
ATOM 1688 C C . PRO A 1 222 ? 13.868 -1.890 25.692 1.00 33.84 222 PRO A C 1
ATOM 1690 O O . PRO A 1 222 ? 13.418 -2.600 26.589 1.00 33.84 222 PRO A O 1
ATOM 1693 N N . GLY A 1 223 ? 14.194 -0.607 25.851 1.00 38.62 223 GLY A N 1
ATOM 1694 C CA . GLY A 1 223 ? 13.996 0.162 27.040 1.00 38.62 223 GLY A CA 1
ATOM 1695 C C . GLY A 1 223 ? 14.616 -0.532 28.251 1.00 38.62 223 GLY A C 1
ATOM 1696 O O . GLY A 1 223 ? 15.626 -1.226 28.180 1.00 38.62 223 GLY A O 1
ATOM 1697 N N . LYS A 1 224 ? 14.119 -0.341 29.455 1.00 29.81 224 LYS A N 1
ATOM 1698 C CA . LYS A 1 224 ? 12.740 0.022 29.776 1.00 29.81 224 LYS A CA 1
ATOM 1699 C C . LYS A 1 224 ? 11.707 -0.909 29.146 1.00 29.81 224 LYS A C 1
ATOM 1701 O O . LYS A 1 224 ? 11.104 -0.533 28.124 1.00 29.81 224 LYS A O 1
#

Secondary structure (DSSP, 8-state):
------------------------------PPPP----TTGGGSTTTHHHH-HHHHHHHHTSGGGGTTT-HHHHHHHHHHHHHTTTTTTTTTHHHHSHHHHHTTTT--S-GGGEEEEEEESSHHHHHHHHHHHHHH-PPEEEE-TT-HHHHHHHHHHTTT-EEEEE--TTTHHHHHHHHT--S-----TT--SEEEEEEE-TTS-EEEEEEETT----------

pLDDT: mean 70.78, std 16.79, range [29.81, 94.75]

Radius of gyration: 32.76 Å; chains: 1; bounding box: 108×83×49 Å